Protein AF-A0A7C2EVL9-F1 (afdb_monomer_lite)

Sequence (208 aa):
MTWATPERRLRLTWELFLVSFLALYLELVAIRWLASEVRVFAYFKNLPLMAAFMLVEVKSIAELSLLFGSTWLVNSAAFSGILLMILAANAVVARRAEVNRGATYTWLGASLIVPYLVGLGWLNAGPFAWRAAIGALATSLPIFFAGMIFATSFRRVRDASGVLAANMFGALVGGILEYSSMAWGIRSLTLLALGLYGLSWLAQAFRG

Foldseek 3Di:
DDPADPVRVVVVVVVVVVVVVVVVVVVVVVCVVVVVVVVLLVLLLCLLLLLLLLLLLVLLLVLQCVLPNDDPVSNVVSVVLLVVLLVLLLVVLVPDPDDDLVVLLVQLLVLLVVCLVVPLVVLNVDDPVSSVVCSSCSSRVSSNSSSNVVSVSPPDDPDPPSNVVSSVNSSVNSVVVNCCCVVVNSSVSSVSSNVSSVSSVVSVVPPD

Secondary structure (DSSP, 8-state):
-----HHHHHHHHHHHHHHHHHHHHHHHHHHHHHHHHHHHHHHHTTHHHHHHHHHHHHHHHHHHHHHH-S-HHHHHHHHHHHHHHHHHHHHHHHH-S---HHHHHHHHHHHHHHHHHH-SGGGGGS-HHHHHHHHHHHHHHHHHHHHHHHHHHHTT-S-HHHHHHHHHHHHHHHHHHHTTHHHH-TTHHHHHHHHHHHHHHHHHH---

Radius of gyration: 26.35 Å; chains: 1; bounding box: 73×50×79 Å

pLDDT: mean 89.22, std 10.71, range [40.78, 98.31]

Structure (mmCIF, N/CA/C/O backbone):
data_AF-A0A7C2EVL9-F1
#
_entry.id   AF-A0A7C2EVL9-F1
#
loop_
_atom_site.group_PDB
_atom_site.id
_atom_site.type_symbol
_atom_site.label_atom_id
_atom_site.label_alt_id
_atom_site.label_comp_id
_atom_site.label_asym_id
_atom_site.label_entity_id
_atom_site.label_seq_id
_atom_site.pdbx_PDB_ins_code
_atom_site.Cartn_x
_atom_site.Cartn_y
_atom_site.Cartn_z
_atom_site.occupancy
_atom_site.B_iso_or_equiv
_atom_site.auth_seq_id
_atom_site.auth_comp_id
_atom_site.auth_asym_id
_atom_site.auth_atom_id
_atom_site.pdbx_PDB_model_num
ATOM 1 N N . MET A 1 1 ? -41.760 28.885 58.490 1.00 49.91 1 MET A N 1
ATOM 2 C CA . MET A 1 1 ? -41.317 29.282 57.132 1.00 49.91 1 MET A CA 1
ATOM 3 C C . MET A 1 1 ? -41.661 28.175 56.130 1.00 49.91 1 MET A C 1
ATOM 5 O O . MET A 1 1 ? -40.805 27.384 55.770 1.00 49.91 1 MET A O 1
ATOM 9 N N . THR A 1 2 ? -42.924 28.091 55.701 1.00 62.72 2 THR A N 1
ATOM 10 C CA . THR A 1 2 ? -43.435 27.118 54.708 1.00 62.72 2 THR A CA 1
ATOM 11 C C . THR A 1 2 ? -44.488 27.812 53.832 1.00 62.72 2 THR A C 1
ATOM 13 O O . THR A 1 2 ? -45.681 27.603 53.997 1.00 62.72 2 THR A O 1
ATOM 16 N N . TRP A 1 3 ? -44.073 28.706 52.932 1.00 58.41 3 TRP A N 1
ATOM 17 C CA . TRP A 1 3 ? -44.983 29.615 52.206 1.00 58.41 3 TRP A CA 1
ATOM 18 C C . TRP A 1 3 ? -45.197 29.241 50.724 1.00 58.41 3 TRP A C 1
ATOM 20 O O . TRP A 1 3 ? -45.246 30.100 49.847 1.00 58.41 3 TRP A O 1
ATOM 30 N N . ALA A 1 4 ? -45.348 27.950 50.414 1.00 60.44 4 ALA A N 1
ATOM 31 C CA . ALA A 1 4 ? -45.763 27.501 49.080 1.00 60.44 4 ALA A CA 1
ATOM 32 C C . ALA A 1 4 ? -47.185 26.926 49.134 1.00 60.44 4 ALA A C 1
ATOM 34 O O . ALA A 1 4 ? -47.409 25.906 49.790 1.00 60.44 4 ALA A O 1
ATOM 35 N N . THR A 1 5 ? -48.128 27.581 48.447 1.00 74.44 5 THR A N 1
ATOM 36 C CA . THR A 1 5 ? -49.498 27.088 48.238 1.00 74.44 5 THR A CA 1
ATOM 37 C C . THR A 1 5 ? -49.468 25.698 47.575 1.00 74.44 5 THR A C 1
ATOM 39 O O . THR A 1 5 ? -48.517 25.396 46.845 1.00 74.44 5 THR A O 1
ATOM 42 N N . PRO A 1 6 ? -50.456 24.815 47.816 1.00 72.94 6 PRO A N 1
ATOM 43 C CA . PRO A 1 6 ? -50.485 23.459 47.244 1.00 72.94 6 PRO A CA 1
ATOM 44 C C . PRO A 1 6 ? -50.340 23.451 45.712 1.00 72.94 6 PRO A C 1
ATOM 46 O O . PRO A 1 6 ? -49.644 22.604 45.155 1.00 72.94 6 PRO A O 1
ATOM 49 N N . GLU A 1 7 ? -50.877 24.473 45.047 1.00 77.12 7 GLU A N 1
ATOM 50 C CA . GLU A 1 7 ? -50.724 24.715 43.608 1.00 77.12 7 GLU A CA 1
ATOM 51 C C . GLU A 1 7 ? -49.262 24.949 43.190 1.00 77.12 7 GLU A C 1
ATOM 53 O O . GLU A 1 7 ? -48.802 24.441 42.166 1.00 77.12 7 GLU A O 1
ATOM 58 N N . ARG A 1 8 ? -48.495 25.673 44.015 1.00 75.94 8 ARG A N 1
ATOM 59 C CA . ARG A 1 8 ? -47.073 25.957 43.783 1.00 75.94 8 ARG A CA 1
ATOM 60 C C . ARG A 1 8 ? -46.209 24.711 43.978 1.00 75.94 8 ARG A C 1
ATOM 62 O O . ARG A 1 8 ? -45.257 24.527 43.227 1.00 75.94 8 ARG A O 1
ATOM 69 N N . ARG A 1 9 ? -46.551 23.827 44.929 1.00 74.88 9 ARG A N 1
ATOM 70 C CA . ARG A 1 9 ? -45.864 22.529 45.099 1.00 74.88 9 ARG A CA 1
ATOM 71 C C . ARG A 1 9 ? -46.084 21.614 43.900 1.00 74.88 9 ARG A C 1
ATOM 73 O O . ARG A 1 9 ? -45.118 21.045 43.408 1.00 74.88 9 ARG A O 1
ATOM 80 N N . LEU A 1 10 ? -47.317 21.506 43.408 1.00 78.81 10 LEU A N 1
ATOM 81 C CA . LEU A 1 10 ? -47.637 20.714 42.216 1.00 78.81 10 LEU A CA 1
ATOM 82 C C . LEU A 1 10 ? -46.852 21.194 40.990 1.00 78.81 10 LEU A C 1
ATOM 84 O O . LEU A 1 10 ? -46.221 20.378 40.325 1.00 78.81 10 LEU A O 1
ATOM 88 N N . ARG A 1 11 ? -46.806 22.511 40.746 1.00 82.38 11 ARG A N 1
ATOM 89 C CA . ARG A 1 11 ? -45.994 23.096 39.663 1.00 82.38 11 ARG A CA 1
ATOM 90 C C . ARG A 1 11 ? -44.503 22.792 39.814 1.00 82.38 11 ARG A C 1
ATOM 92 O O . ARG A 1 11 ? -43.910 22.287 38.872 1.00 82.38 11 ARG A O 1
ATOM 99 N N . LEU A 1 12 ? -43.930 23.001 41.001 1.00 82.56 12 LEU A N 1
ATOM 100 C CA . LEU A 1 12 ? -42.520 22.690 41.279 1.00 82.56 12 LEU A CA 1
ATOM 101 C C . LEU A 1 12 ? -42.197 21.204 41.075 1.00 82.56 12 LEU A C 1
ATOM 103 O O . LEU A 1 12 ? -41.141 20.870 40.554 1.00 82.56 12 LEU A O 1
ATOM 107 N N . THR A 1 13 ? -43.103 20.305 41.466 1.00 85.75 13 THR A N 1
ATOM 108 C CA . THR A 1 13 ? -42.888 18.856 41.312 1.00 85.75 13 THR A CA 1
ATOM 109 C C . THR A 1 13 ? -42.897 18.459 39.836 1.00 85.75 13 THR A C 1
ATOM 111 O O . THR A 1 13 ? -42.059 17.669 39.409 1.00 85.75 13 THR A O 1
ATOM 114 N N . TRP A 1 14 ? -43.795 19.050 39.041 1.00 84.44 14 TRP A N 1
ATOM 115 C CA . TRP A 1 14 ? -43.833 18.855 37.592 1.00 84.44 14 TRP A CA 1
ATOM 116 C C . TRP A 1 14 ? -42.627 19.463 36.877 1.00 84.44 14 TRP A C 1
ATOM 118 O O . TRP A 1 14 ? -42.073 18.824 35.990 1.00 84.44 14 TRP A O 1
ATOM 128 N N . GLU A 1 15 ? 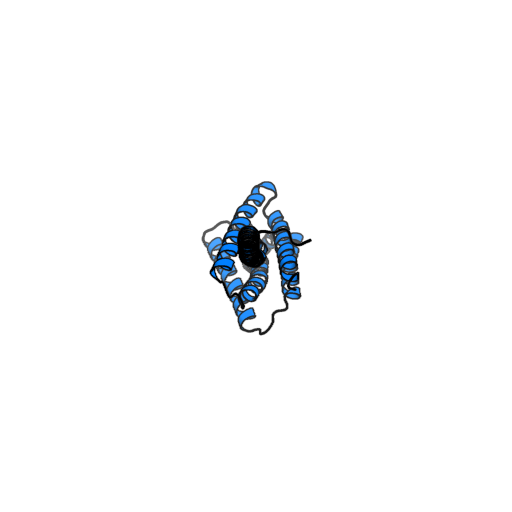-42.188 20.656 37.275 1.00 87.94 15 GLU A N 1
ATOM 129 C CA . GLU A 1 15 ? -40.983 21.292 36.735 1.00 87.94 15 GLU A CA 1
ATOM 130 C C . GLU A 1 15 ? -39.737 20.456 37.026 1.00 87.94 15 GLU A C 1
ATOM 132 O O . GLU A 1 15 ? -38.962 20.179 36.116 1.00 87.94 15 GLU A O 1
ATOM 137 N N . LEU A 1 16 ? -39.573 19.983 38.265 1.00 88.12 16 LEU A N 1
ATOM 138 C CA . LEU A 1 16 ? -38.461 19.107 38.636 1.00 88.12 16 LEU A CA 1
ATOM 139 C C . LEU A 1 16 ? -38.505 17.790 37.861 1.00 88.12 16 LEU A C 1
ATOM 141 O O . LEU A 1 16 ? -37.486 17.365 37.324 1.00 88.12 16 LEU A O 1
ATOM 145 N N . PHE A 1 17 ? -39.684 17.176 37.742 1.00 93.62 17 PHE A N 1
ATOM 146 C CA . PHE A 1 17 ? -39.865 15.963 36.950 1.00 93.62 17 PHE A CA 1
ATOM 147 C C . PHE A 1 17 ? -39.476 16.177 35.481 1.00 93.62 17 PHE A C 1
ATOM 149 O O . PHE A 1 17 ? -38.727 15.377 34.923 1.00 93.62 17 PHE A O 1
ATOM 156 N N . LEU A 1 18 ? -39.931 17.272 34.865 1.00 93.06 18 LEU A N 1
ATOM 157 C CA . LEU A 1 18 ? -39.620 17.607 33.475 1.00 93.06 18 LEU A CA 1
ATOM 158 C C . LEU A 1 18 ? -38.133 17.900 33.276 1.00 93.06 18 LEU A C 1
ATOM 160 O O . LEU A 1 18 ? -37.548 17.405 32.318 1.00 93.06 18 LEU A O 1
ATOM 164 N N . VAL A 1 19 ? -37.510 18.658 34.181 1.00 93.69 19 VAL A N 1
ATOM 165 C CA . VAL A 1 19 ? -36.074 18.962 34.116 1.00 93.69 19 VAL A CA 1
ATOM 166 C C . VAL A 1 19 ? -35.249 17.685 34.260 1.00 93.69 19 VAL A C 1
ATOM 168 O O . VAL A 1 19 ? -34.344 17.464 33.460 1.00 93.69 19 VAL A O 1
ATOM 171 N N . SER A 1 20 ? -35.579 16.806 35.210 1.00 90.56 20 SER A N 1
ATOM 172 C CA . SER A 1 20 ? -34.888 15.521 35.376 1.00 90.56 20 SER A CA 1
ATOM 173 C C . SER A 1 20 ? -35.094 14.587 34.182 1.00 90.56 20 SER A C 1
ATOM 175 O O . SER A 1 20 ? -34.141 13.952 33.736 1.00 90.56 20 SER A O 1
ATOM 177 N N . PHE A 1 21 ? -36.307 14.525 33.625 1.00 94.81 21 PHE A N 1
ATOM 178 C CA . PHE A 1 21 ? -36.597 13.728 32.432 1.00 94.81 21 PHE A CA 1
ATOM 179 C C . PHE A 1 21 ? -35.828 14.237 31.206 1.00 94.81 21 PHE A C 1
ATOM 181 O O . PHE A 1 21 ? -35.226 13.446 30.479 1.00 94.81 21 PHE A O 1
ATOM 188 N N . LEU A 1 22 ? -35.804 15.557 30.994 1.00 95.56 22 LEU A N 1
ATOM 189 C CA . LEU A 1 22 ? -35.091 16.179 29.881 1.00 95.56 22 LEU A CA 1
ATOM 190 C C . LEU A 1 22 ? -33.573 16.013 30.025 1.00 95.56 22 LEU A C 1
ATOM 192 O O . LEU A 1 22 ? -32.904 15.701 29.043 1.00 95.56 22 LEU A O 1
ATOM 196 N N . ALA A 1 23 ? -33.040 16.169 31.240 1.00 93.56 23 ALA A N 1
ATOM 197 C CA . ALA A 1 23 ? -31.628 15.942 31.531 1.00 93.56 23 ALA A CA 1
ATOM 198 C C . ALA A 1 23 ? -31.221 14.495 31.215 1.00 93.56 23 ALA A C 1
ATOM 200 O O . ALA A 1 23 ? -30.277 14.281 30.459 1.00 93.56 23 ALA A O 1
ATOM 201 N N . LEU A 1 24 ? -31.992 13.508 31.688 1.00 93.75 24 LEU A N 1
ATOM 202 C CA . LEU A 1 24 ? -31.745 12.092 31.403 1.00 93.75 24 LEU A CA 1
ATOM 203 C C . LEU A 1 24 ? -31.828 11.782 29.899 1.00 93.75 24 LEU A C 1
ATOM 205 O O . LEU A 1 24 ? -31.003 11.048 29.357 1.00 93.75 24 LEU A O 1
ATOM 209 N N . TYR A 1 25 ? -32.822 12.343 29.205 1.00 93.88 25 TYR A N 1
ATOM 210 C CA . TYR A 1 25 ? -32.965 12.173 27.761 1.00 93.88 25 TYR A CA 1
ATOM 211 C C . TYR A 1 25 ? -31.751 12.733 27.006 1.00 93.88 25 TYR A C 1
ATOM 213 O O . TYR A 1 25 ? -31.210 12.060 26.127 1.00 93.88 25 TYR A O 1
ATOM 221 N N . LEU A 1 26 ? -31.288 13.931 27.374 1.00 92.69 26 LEU A N 1
ATOM 222 C CA . LEU A 1 26 ? -30.105 14.553 26.778 1.00 92.69 26 LEU A CA 1
ATOM 223 C C . LEU A 1 26 ? -28.828 13.764 27.076 1.00 92.69 26 LEU A C 1
ATOM 225 O O . LEU A 1 26 ? -28.021 13.576 26.170 1.00 92.69 26 LEU A O 1
ATOM 229 N N . GLU A 1 27 ? -28.664 13.245 28.293 1.00 91.94 27 GLU A N 1
ATOM 230 C CA . GLU A 1 27 ? -27.551 12.356 28.639 1.00 91.94 27 GLU A CA 1
ATOM 231 C C . GLU A 1 27 ? -27.559 11.084 27.786 1.00 91.94 27 GLU A C 1
ATOM 233 O O . GLU A 1 27 ? -26.532 10.719 27.219 1.00 91.94 27 GLU A O 1
ATOM 238 N N . LEU A 1 28 ? -28.713 10.431 27.615 1.00 91.75 28 LEU A N 1
ATOM 239 C CA . LEU A 1 28 ? -28.834 9.230 26.780 1.00 91.75 28 LEU A CA 1
ATOM 240 C C . LEU A 1 28 ? -28.544 9.516 25.303 1.00 91.75 28 LEU A C 1
ATOM 242 O O . LEU A 1 28 ? -27.867 8.722 24.645 1.00 91.75 28 LEU A O 1
ATOM 246 N N . VAL A 1 29 ? -29.022 10.647 24.777 1.00 91.38 29 VAL A N 1
ATOM 247 C CA . VAL A 1 29 ? -28.710 11.093 23.413 1.00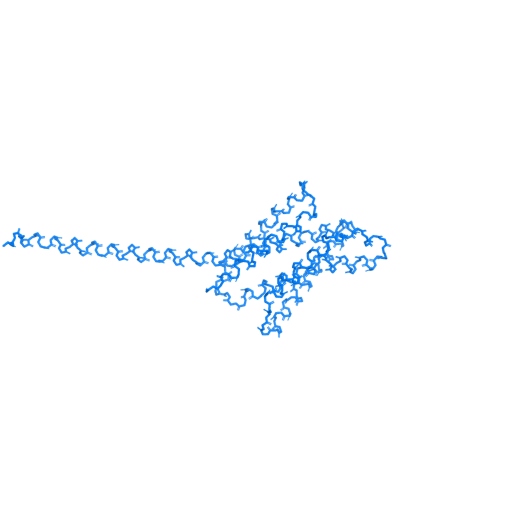 91.38 29 VAL A CA 1
ATOM 248 C C . VAL A 1 29 ? -27.216 11.379 23.274 1.00 91.38 29 VAL A C 1
ATOM 250 O O . VAL A 1 29 ? -26.609 10.909 22.313 1.00 91.38 29 VAL A O 1
ATOM 253 N N . ALA A 1 30 ? -26.603 12.067 24.240 1.00 85.56 30 ALA A N 1
ATOM 254 C CA . ALA A 1 30 ? -25.175 12.367 24.238 1.00 85.56 30 ALA A CA 1
ATOM 255 C C . ALA A 1 30 ? -24.329 11.090 24.314 1.00 85.56 30 ALA A C 1
ATOM 257 O O . ALA A 1 30 ? -23.423 10.915 23.505 1.00 85.56 30 ALA A O 1
ATOM 258 N N . ILE A 1 31 ? -24.665 10.150 25.202 1.00 83.75 31 ILE A N 1
ATOM 259 C CA . ILE A 1 31 ? -23.997 8.845 25.308 1.00 83.75 31 ILE A CA 1
ATOM 260 C C . ILE A 1 31 ? -24.127 8.077 23.994 1.00 83.75 31 ILE A C 1
ATOM 262 O O . ILE A 1 31 ? -23.152 7.500 23.523 1.00 83.75 31 ILE A O 1
ATOM 266 N N . ARG A 1 32 ? -25.308 8.075 23.369 1.00 81.75 32 ARG A N 1
ATOM 267 C CA . ARG A 1 32 ? -25.541 7.360 22.108 1.00 81.75 32 ARG A CA 1
ATOM 268 C C . ARG A 1 32 ? -24.816 8.013 20.928 1.00 81.75 32 ARG A C 1
ATOM 270 O O . ARG A 1 32 ? -24.295 7.294 20.077 1.00 81.75 32 ARG A O 1
ATOM 277 N N . TRP A 1 33 ? -24.739 9.342 20.907 1.00 80.00 33 TRP A N 1
ATOM 278 C CA . TRP A 1 33 ? -23.975 10.115 19.930 1.00 80.00 33 TRP A CA 1
ATOM 279 C C . TRP A 1 33 ? -22.470 9.862 20.080 1.00 80.00 33 TRP A C 1
ATOM 281 O O . TRP A 1 33 ? -21.825 9.407 19.137 1.00 80.00 33 TRP A O 1
ATOM 291 N N . LEU A 1 34 ? -21.918 10.038 21.286 1.00 71.56 34 LEU A N 1
ATOM 292 C CA . LEU A 1 34 ? -20.514 9.741 21.590 1.00 71.56 34 LEU A CA 1
ATOM 293 C C . LEU A 1 34 ? -20.168 8.267 21.326 1.00 71.56 34 LEU A C 1
ATOM 295 O O . LEU A 1 34 ? -19.121 7.973 20.756 1.00 71.56 34 LEU A O 1
ATOM 299 N N . ALA A 1 35 ? -21.053 7.326 21.665 1.00 63.75 35 ALA A N 1
ATOM 300 C CA . ALA A 1 35 ? -20.842 5.901 21.405 1.00 63.75 35 ALA A CA 1
ATOM 301 C C . ALA A 1 35 ? -20.871 5.536 19.909 1.00 63.75 35 ALA A C 1
ATOM 303 O O . ALA A 1 35 ? -20.333 4.487 19.535 1.00 63.75 35 ALA A O 1
ATOM 304 N N . SER A 1 36 ? -21.504 6.359 19.067 1.00 62.97 36 SER A N 1
ATOM 305 C CA . SER A 1 36 ? -21.459 6.242 17.607 1.00 62.97 36 SER A CA 1
ATOM 306 C C . SER A 1 36 ? -20.142 6.797 17.061 1.00 62.97 36 SER A C 1
ATOM 308 O O . SER A 1 36 ? -19.436 6.095 16.339 1.00 62.97 36 SER A O 1
ATOM 310 N N . GLU A 1 37 ? -19.755 8.002 17.485 1.00 60.41 37 GLU A N 1
ATOM 311 C CA . GLU A 1 37 ? -18.498 8.657 17.088 1.00 60.41 37 GLU A CA 1
ATOM 312 C C . GLU A 1 37 ? -17.265 7.802 17.423 1.00 60.41 37 GLU A C 1
ATOM 314 O O . GLU A 1 37 ? -16.410 7.561 16.571 1.00 60.41 37 GLU A O 1
ATOM 319 N N . VAL A 1 38 ? -17.198 7.221 18.627 1.00 60.66 38 VAL A N 1
ATOM 320 C CA . VAL A 1 38 ? -16.074 6.356 19.041 1.00 60.66 38 VAL A CA 1
ATOM 321 C C . VAL A 1 38 ? -15.910 5.128 18.126 1.00 60.66 38 VAL A C 1
ATOM 323 O O . VAL A 1 38 ? -14.784 4.685 17.882 1.00 60.66 38 VAL A O 1
ATOM 326 N N . ARG A 1 39 ? -17.003 4.583 17.566 1.00 60.31 39 ARG A N 1
ATOM 327 C CA . ARG A 1 39 ? -16.931 3.473 16.592 1.00 60.31 39 ARG A CA 1
ATOM 328 C C . ARG A 1 39 ? -16.462 3.944 15.223 1.00 60.31 39 ARG A C 1
ATOM 330 O O . ARG A 1 39 ? -15.670 3.250 14.593 1.00 60.31 39 ARG A O 1
ATOM 337 N N . VAL A 1 40 ? -16.885 5.131 14.797 1.00 60.25 40 VAL A N 1
ATOM 338 C CA . VAL A 1 40 ? -16.434 5.755 13.547 1.00 60.25 40 VAL A CA 1
ATOM 339 C C . VAL A 1 40 ? -14.914 5.960 13.569 1.00 60.25 40 VAL A C 1
ATOM 341 O O . VAL A 1 40 ? -14.224 5.513 12.651 1.00 60.25 40 VAL A O 1
ATOM 344 N N . PHE A 1 41 ? -14.354 6.489 14.663 1.00 62.06 41 PHE A N 1
ATOM 345 C CA . PHE A 1 41 ? -12.898 6.603 14.835 1.00 62.06 41 PHE A CA 1
ATOM 346 C C . PHE A 1 41 ? -12.172 5.254 14.782 1.00 62.06 41 PHE A C 1
ATOM 348 O O . PHE A 1 41 ? -11.043 5.188 14.297 1.00 62.06 41 PHE A O 1
ATOM 355 N N . ALA A 1 42 ? -12.801 4.164 15.237 1.00 63.06 42 ALA A N 1
ATOM 356 C CA . ALA A 1 42 ? -12.223 2.827 15.130 1.00 63.06 42 ALA A CA 1
ATOM 357 C C . ALA A 1 42 ? -12.103 2.351 13.670 1.00 63.06 42 ALA A C 1
ATOM 359 O O . ALA A 1 42 ? -11.128 1.671 13.347 1.00 63.06 42 ALA A O 1
ATOM 360 N N . TYR A 1 43 ? -13.032 2.738 12.787 1.00 68.88 43 TYR A N 1
ATOM 361 C CA . TYR A 1 43 ? -12.974 2.432 11.350 1.00 68.88 43 TYR A CA 1
ATOM 362 C C . TYR A 1 43 ? -11.898 3.255 10.632 1.00 68.88 43 TYR A C 1
ATOM 364 O O . TYR A 1 43 ? -11.141 2.715 9.824 1.00 68.88 43 TYR A O 1
ATOM 372 N N . PHE A 1 44 ? -11.743 4.528 11.006 1.00 70.69 44 PHE A N 1
ATOM 373 C CA . PHE A 1 44 ? -10.711 5.413 10.459 1.00 70.69 44 PHE A CA 1
ATOM 374 C C . PHE A 1 44 ? -9.272 4.978 10.786 1.00 70.69 44 PHE A C 1
ATOM 376 O O . PHE A 1 44 ? -8.345 5.385 10.087 1.00 70.69 44 PHE A O 1
ATOM 383 N N . LYS A 1 45 ? -9.053 4.084 11.764 1.00 77.94 45 LYS A N 1
ATOM 384 C CA . LYS A 1 45 ? -7.714 3.532 12.068 1.00 77.94 45 LYS A CA 1
ATOM 385 C C . LYS A 1 45 ? -7.078 2.798 10.881 1.00 77.94 45 LYS A C 1
ATOM 387 O O . LYS A 1 45 ? -5.853 2.772 10.770 1.00 77.94 45 LYS A O 1
ATOM 392 N N . ASN A 1 46 ? -7.889 2.221 9.991 1.00 85.94 46 ASN A N 1
ATOM 393 C CA . ASN A 1 46 ? -7.407 1.520 8.797 1.00 85.94 46 ASN A CA 1
ATOM 394 C C . ASN A 1 46 ? -7.236 2.442 7.579 1.00 85.94 46 ASN A C 1
ATOM 396 O O . ASN A 1 46 ? -6.647 2.019 6.586 1.00 85.94 46 ASN A O 1
ATOM 400 N N . LEU A 1 47 ? -7.684 3.701 7.646 1.00 91.38 47 LEU A N 1
ATOM 401 C CA . LEU A 1 47 ? -7.596 4.631 6.518 1.00 91.38 47 LEU A CA 1
ATOM 402 C C . LEU A 1 47 ? -6.140 4.859 6.072 1.00 91.38 47 LEU A C 1
ATOM 404 O O . LEU A 1 47 ? -5.874 4.645 4.889 1.00 91.38 47 LEU A O 1
ATOM 408 N N . PRO A 1 48 ? -5.169 5.202 6.951 1.00 94.25 48 PRO A N 1
ATOM 409 C CA . PRO A 1 48 ? -3.783 5.406 6.520 1.00 94.25 48 PRO A CA 1
ATOM 410 C C . PRO A 1 48 ? -3.151 4.125 5.969 1.00 94.25 48 PRO A C 1
ATOM 412 O O . PRO A 1 48 ? -2.361 4.184 5.031 1.00 94.25 48 PRO A O 1
ATOM 415 N N . LEU A 1 49 ? -3.533 2.964 6.520 1.00 94.00 49 LEU A N 1
ATOM 416 C CA . LEU A 1 49 ? -3.082 1.660 6.032 1.00 94.00 49 LEU A CA 1
ATOM 417 C C . LEU A 1 49 ? -3.517 1.452 4.582 1.00 94.00 49 LEU A C 1
ATOM 419 O O . LEU A 1 49 ? -2.695 1.095 3.744 1.00 94.00 49 LEU A O 1
ATOM 423 N N . MET A 1 50 ? -4.800 1.682 4.295 1.00 94.94 50 MET A N 1
ATOM 424 C CA . MET A 1 50 ? -5.363 1.447 2.970 1.00 94.94 50 MET A CA 1
ATOM 425 C C . MET A 1 50 ? -4.917 2.504 1.954 1.00 94.94 50 MET A C 1
ATOM 427 O O . MET A 1 50 ? -4.667 2.172 0.798 1.00 94.94 50 MET A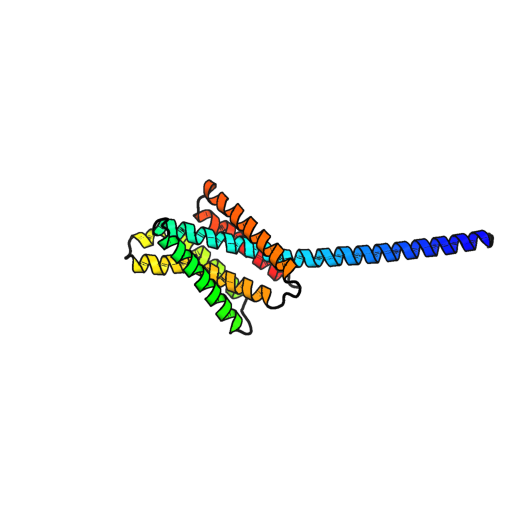 O 1
ATOM 431 N N . ALA A 1 51 ? -4.730 3.753 2.388 1.00 97.06 51 ALA A N 1
ATOM 432 C CA . ALA A 1 51 ? -4.124 4.793 1.561 1.00 97.06 51 ALA A CA 1
ATOM 433 C C . ALA A 1 51 ? -2.693 4.429 1.151 1.00 97.06 51 ALA A C 1
ATOM 435 O O . ALA A 1 51 ? -2.356 4.507 -0.028 1.00 97.06 51 ALA A O 1
ATOM 436 N N . ALA A 1 52 ? -1.870 3.967 2.096 1.00 97.38 52 ALA A N 1
ATOM 437 C CA . ALA A 1 52 ? -0.513 3.516 1.802 1.00 97.38 52 ALA A CA 1
ATOM 438 C C . ALA A 1 52 ? -0.495 2.263 0.916 1.00 97.38 52 ALA A C 1
ATOM 440 O O . ALA A 1 52 ? 0.328 2.169 0.010 1.00 97.38 52 ALA A O 1
ATOM 441 N N . PHE A 1 53 ? -1.400 1.312 1.167 1.00 96.38 53 PHE A N 1
ATOM 442 C CA . PHE A 1 53 ? -1.525 0.082 0.388 1.00 96.38 53 PHE A CA 1
ATOM 443 C C . PHE A 1 53 ? -1.800 0.387 -1.084 1.00 96.38 53 PHE A C 1
ATOM 445 O O . PHE A 1 53 ? -1.025 -0.025 -1.945 1.00 96.38 53 PHE A O 1
ATOM 452 N N . MET A 1 54 ? -2.841 1.181 -1.353 1.00 96.88 54 MET A N 1
ATOM 453 C CA . MET A 1 54 ? -3.206 1.576 -2.712 1.00 96.88 54 MET A CA 1
ATOM 454 C C . MET A 1 54 ? -2.100 2.406 -3.377 1.00 96.88 54 MET A C 1
ATOM 456 O O . MET A 1 54 ? -1.770 2.189 -4.540 1.00 96.88 54 MET A O 1
ATOM 460 N N . LEU A 1 55 ? -1.467 3.322 -2.635 1.00 97.62 55 LEU A N 1
ATOM 461 C CA . LEU A 1 55 ? -0.370 4.138 -3.157 1.00 97.62 55 LEU A CA 1
ATOM 462 C C . LEU A 1 55 ? 0.830 3.284 -3.594 1.00 97.62 55 LEU A C 1
ATOM 464 O O . LEU A 1 55 ? 1.403 3.507 -4.661 1.00 97.62 55 LEU A O 1
ATOM 468 N N . VAL A 1 56 ? 1.214 2.298 -2.778 1.00 97.56 56 VAL A N 1
ATOM 469 C CA . VAL A 1 56 ? 2.307 1.372 -3.103 1.00 97.56 56 VAL A CA 1
ATOM 470 C C . VAL A 1 56 ? 1.944 0.483 -4.286 1.00 97.56 56 VAL A C 1
ATOM 472 O O . VAL A 1 56 ? 2.810 0.224 -5.115 1.00 97.56 56 VAL A O 1
ATOM 475 N N . GLU A 1 57 ? 0.690 0.049 -4.396 1.00 95.75 57 GLU A N 1
ATOM 476 C CA . GLU A 1 57 ? 0.207 -0.739 -5.531 1.00 95.75 57 GLU A CA 1
ATOM 477 C C . GLU A 1 57 ? 0.386 0.012 -6.857 1.00 95.75 57 GLU A C 1
ATOM 479 O O . GLU A 1 57 ? 1.057 -0.484 -7.766 1.00 95.75 57 GLU A O 1
ATOM 484 N N . VAL A 1 58 ? -0.130 1.242 -6.950 1.00 94.88 58 VAL A N 1
ATOM 485 C CA . VAL A 1 58 ? -0.029 2.037 -8.185 1.00 94.88 58 VAL A CA 1
ATOM 486 C C . VAL A 1 58 ? 1.427 2.397 -8.488 1.00 94.88 58 VAL A C 1
ATOM 488 O O . VAL A 1 58 ? 1.878 2.279 -9.629 1.00 94.88 58 VAL A O 1
ATOM 491 N N . LYS A 1 59 ? 2.210 2.734 -7.456 1.00 96.25 59 LYS A N 1
ATOM 492 C CA . LYS A 1 59 ? 3.655 2.953 -7.586 1.00 96.25 59 LYS A CA 1
ATOM 493 C C . LYS A 1 59 ? 4.377 1.728 -8.155 1.00 96.25 59 LYS A C 1
ATOM 495 O O . LYS A 1 59 ? 5.257 1.881 -8.998 1.00 96.25 59 LYS A O 1
ATOM 500 N N . SER A 1 60 ? 4.028 0.529 -7.692 1.00 95.31 60 SER A N 1
ATOM 501 C CA . SER A 1 60 ? 4.624 -0.738 -8.132 1.00 95.31 60 SER A CA 1
ATOM 502 C C . SER A 1 60 ? 4.458 -0.925 -9.644 1.00 95.31 60 SER A C 1
ATOM 504 O O . SER A 1 60 ? 5.423 -1.210 -10.356 1.00 95.31 60 SER A O 1
ATOM 506 N N . ILE A 1 61 ? 3.256 -0.647 -10.159 1.00 95.00 61 ILE A N 1
ATOM 507 C CA . ILE A 1 61 ? 2.941 -0.701 -11.594 1.00 95.00 61 ILE A CA 1
ATOM 508 C C . ILE A 1 61 ? 3.742 0.352 -12.372 1.00 95.00 61 ILE A C 1
ATOM 510 O O . ILE A 1 61 ? 4.305 0.047 -13.428 1.00 95.00 61 ILE A O 1
ATOM 514 N N . ALA A 1 62 ? 3.845 1.574 -11.842 1.00 94.81 62 ALA A N 1
ATOM 515 C CA . ALA A 1 62 ? 4.626 2.643 -12.460 1.00 94.81 62 ALA A CA 1
ATOM 516 C C . ALA A 1 62 ? 6.126 2.298 -12.533 1.00 94.81 62 ALA A C 1
ATOM 518 O O . ALA A 1 62 ? 6.752 2.472 -13.577 1.00 94.81 62 ALA A O 1
ATOM 519 N N . GLU A 1 63 ? 6.713 1.746 -11.468 1.00 94.69 63 GLU A N 1
ATOM 520 C CA . GLU A 1 63 ? 8.126 1.343 -11.452 1.00 94.69 63 GLU A CA 1
ATOM 521 C C . GLU A 1 63 ? 8.417 0.157 -12.375 1.00 94.69 63 GLU A C 1
ATOM 523 O O . GLU A 1 63 ? 9.438 0.151 -13.065 1.00 94.69 63 GLU A O 1
ATOM 528 N N . LEU A 1 64 ? 7.516 -0.824 -12.448 1.00 94.75 64 LEU A N 1
ATOM 529 C CA . LEU A 1 64 ? 7.640 -1.920 -13.411 1.00 94.75 64 LEU A CA 1
ATOM 530 C C . LEU A 1 64 ? 7.521 -1.411 -14.852 1.00 94.75 64 LEU A C 1
ATOM 532 O O . LEU A 1 64 ? 8.290 -1.831 -15.717 1.00 94.75 64 LEU A O 1
ATOM 536 N N . SER A 1 65 ? 6.643 -0.442 -15.100 1.00 94.56 65 SER A N 1
ATOM 537 C CA . SER A 1 65 ? 6.539 0.222 -16.402 1.00 94.56 65 SER A CA 1
ATOM 538 C C . SER A 1 65 ? 7.810 0.994 -16.767 1.00 94.56 65 SER A C 1
ATOM 540 O O . SER A 1 65 ? 8.186 1.024 -17.934 1.00 94.56 65 SER A O 1
ATOM 542 N N . LEU A 1 66 ? 8.522 1.572 -15.793 1.00 93.62 66 LEU A N 1
ATOM 543 C CA . LEU A 1 66 ? 9.825 2.207 -16.031 1.00 93.62 66 LEU A CA 1
ATOM 544 C C . LEU A 1 66 ? 10.933 1.191 -16.348 1.00 93.62 66 LEU A C 1
ATOM 546 O O . LEU A 1 66 ? 11.847 1.500 -17.109 1.00 93.62 66 LEU A O 1
ATOM 550 N N . LEU A 1 67 ? 10.870 -0.013 -15.773 1.00 93.00 67 LEU A N 1
ATOM 551 C CA . LEU A 1 67 ? 11.869 -1.067 -15.989 1.00 93.00 67 LEU A CA 1
ATOM 552 C C . LEU A 1 67 ? 11.666 -1.848 -17.293 1.00 93.00 67 LEU A C 1
ATOM 554 O O . LEU A 1 67 ? 12.644 -2.278 -17.907 1.00 93.00 67 LEU A O 1
ATOM 558 N N . PHE A 1 68 ? 10.416 -2.074 -17.697 1.00 94.25 68 PHE A N 1
ATOM 559 C CA . PHE A 1 68 ? 10.070 -2.967 -18.812 1.00 94.25 68 PHE A CA 1
ATOM 560 C C . PHE A 1 68 ? 9.251 -2.301 -19.923 1.00 94.25 68 PHE A C 1
ATOM 562 O O . PHE A 1 68 ? 9.028 -2.927 -20.958 1.00 94.25 68 PHE A O 1
ATOM 569 N N . GLY A 1 69 ? 8.825 -1.052 -19.735 1.00 93.62 69 GLY A N 1
ATOM 570 C CA . GLY A 1 69 ? 7.880 -0.354 -20.604 1.00 93.62 69 GLY A CA 1
ATOM 571 C C . GLY A 1 69 ? 6.422 -0.544 -20.167 1.00 93.62 69 GLY A C 1
ATOM 572 O O . GLY A 1 69 ? 6.052 -1.569 -19.594 1.00 93.62 69 GLY A O 1
ATOM 573 N N . SER A 1 70 ? 5.573 0.442 -20.475 1.00 92.50 70 SER A N 1
ATOM 574 C CA . SER A 1 70 ? 4.128 0.397 -20.198 1.00 92.50 70 SER A CA 1
ATOM 575 C C . SER A 1 70 ? 3.394 -0.381 -21.293 1.00 92.50 70 SER A C 1
ATOM 577 O O . SER A 1 70 ? 2.812 0.186 -22.217 1.00 92.50 70 SER A O 1
ATOM 579 N N . THR A 1 71 ? 3.485 -1.708 -21.234 1.00 95.31 71 THR A N 1
ATOM 580 C CA . THR A 1 71 ? 2.765 -2.609 -22.146 1.00 95.31 71 THR A CA 1
ATOM 581 C C . THR A 1 71 ? 1.627 -3.308 -21.414 1.00 95.31 71 THR A C 1
ATOM 583 O O . THR A 1 71 ? 1.687 -3.506 -20.198 1.00 95.31 71 THR A O 1
ATOM 586 N N . TRP A 1 72 ? 0.602 -3.743 -22.155 1.00 94.69 72 TRP A N 1
ATOM 587 C CA . TRP A 1 72 ? -0.498 -4.523 -21.579 1.00 94.69 72 TRP A CA 1
ATOM 588 C C . TRP A 1 72 ? 0.020 -5.775 -20.853 1.00 94.69 72 TRP A C 1
ATOM 590 O O . TRP A 1 72 ? -0.473 -6.096 -19.778 1.00 94.69 72 TRP A O 1
ATOM 600 N N . LEU A 1 73 ? 1.074 -6.416 -21.377 1.00 94.75 73 LEU A N 1
ATOM 601 C CA . LEU A 1 73 ? 1.676 -7.606 -20.778 1.00 94.75 73 LEU A CA 1
ATOM 602 C C . LEU A 1 73 ? 2.368 -7.303 -19.440 1.00 94.75 73 LEU A C 1
ATOM 604 O O . LEU A 1 73 ? 2.163 -8.033 -18.471 1.00 94.75 73 LEU A O 1
ATOM 608 N N . VAL A 1 74 ? 3.158 -6.225 -19.364 1.00 93.94 74 VAL A N 1
ATOM 609 C CA . VAL A 1 74 ? 3.831 -5.807 -18.119 1.00 93.94 74 VAL A CA 1
ATOM 610 C C . VAL A 1 74 ? 2.803 -5.425 -17.057 1.00 93.94 74 VAL A C 1
ATOM 612 O O . VAL A 1 74 ? 2.929 -5.856 -15.913 1.00 93.94 74 VAL A O 1
ATOM 615 N N . ASN A 1 75 ? 1.748 -4.700 -17.435 1.00 92.44 75 ASN A N 1
ATOM 616 C CA . ASN A 1 75 ? 0.686 -4.314 -16.505 1.00 92.44 75 ASN A CA 1
ATOM 617 C C . ASN A 1 75 ? -0.083 -5.538 -15.992 1.00 92.44 75 ASN A C 1
ATOM 619 O O . ASN A 1 75 ? -0.260 -5.686 -14.785 1.00 92.44 75 ASN A O 1
ATOM 623 N N . SER A 1 76 ? -0.476 -6.466 -16.871 1.00 94.00 76 SER A N 1
ATOM 624 C CA . SER A 1 76 ? -1.119 -7.720 -16.457 1.00 94.00 76 SER A CA 1
ATOM 625 C C . SER A 1 76 ? -0.228 -8.553 -15.531 1.00 94.00 76 SER A C 1
ATOM 627 O O . SER A 1 76 ? -0.717 -9.112 -14.546 1.00 94.00 76 SER A O 1
ATOM 629 N N . ALA A 1 77 ? 1.078 -8.614 -15.804 1.00 92.25 77 ALA A N 1
ATOM 630 C CA . ALA A 1 77 ? 2.037 -9.289 -14.936 1.00 92.25 77 ALA A CA 1
ATOM 631 C C . ALA A 1 77 ? 2.176 -8.589 -13.573 1.00 92.25 77 ALA A C 1
ATOM 633 O O . ALA A 1 77 ? 2.210 -9.269 -12.549 1.00 92.25 77 ALA A O 1
ATOM 634 N N . ALA A 1 78 ? 2.191 -7.252 -13.543 1.00 92.50 78 ALA A N 1
ATOM 635 C CA . ALA A 1 78 ? 2.231 -6.468 -12.311 1.00 92.50 78 ALA A CA 1
ATOM 636 C C . ALA A 1 78 ? 1.008 -6.755 -11.427 1.00 92.50 78 ALA A C 1
ATOM 638 O O . ALA A 1 78 ? 1.172 -7.165 -10.277 1.00 92.50 78 ALA A O 1
ATOM 639 N N . PHE A 1 79 ? -0.207 -6.651 -11.979 1.00 93.31 79 PHE A N 1
ATOM 640 C CA . PHE A 1 79 ? -1.442 -6.991 -11.260 1.00 93.31 79 PHE A CA 1
ATOM 641 C C . PHE A 1 79 ? -1.446 -8.443 -10.771 1.00 93.31 79 PHE A C 1
ATOM 643 O O . PHE A 1 79 ? -1.824 -8.717 -9.633 1.00 93.31 79 PHE A O 1
ATOM 650 N N . SER A 1 80 ? -0.972 -9.382 -11.592 1.00 94.44 80 SER A N 1
ATOM 651 C CA . SER A 1 80 ? -0.863 -10.790 -11.190 1.00 94.44 80 SER A CA 1
ATOM 652 C C . SER A 1 80 ? 0.104 -10.971 -10.016 1.00 94.44 80 SER A C 1
ATOM 654 O O . SER A 1 80 ? -0.211 -11.680 -9.063 1.00 94.44 80 SER A O 1
ATOM 656 N N . GLY A 1 81 ? 1.258 -10.298 -10.042 1.00 93.31 81 GLY A N 1
ATOM 657 C CA . GLY A 1 81 ? 2.232 -10.311 -8.949 1.00 93.31 81 GLY A CA 1
ATOM 658 C C . GLY A 1 81 ? 1.667 -9.732 -7.651 1.00 93.31 81 GLY A C 1
ATOM 659 O O . GLY A 1 81 ? 1.833 -10.328 -6.588 1.00 93.31 81 GLY A O 1
ATOM 660 N N . ILE A 1 82 ? 0.931 -8.623 -7.746 1.00 95.00 82 ILE A N 1
ATOM 661 C CA . ILE A 1 82 ? 0.208 -8.008 -6.625 1.00 95.00 82 ILE A CA 1
ATOM 662 C C . ILE A 1 82 ? -0.775 -9.012 -6.012 1.00 95.00 82 ILE A C 1
ATOM 664 O O . ILE A 1 82 ? -0.716 -9.285 -4.812 1.00 95.00 82 ILE A O 1
ATOM 668 N N . LEU A 1 83 ? -1.635 -9.621 -6.834 1.00 95.75 83 LEU A N 1
ATOM 669 C CA . LEU A 1 83 ? -2.620 -10.603 -6.373 1.00 95.75 83 LEU A CA 1
ATOM 670 C C . LEU A 1 83 ? -1.960 -11.836 -5.745 1.00 95.75 83 LEU A C 1
ATOM 672 O O . LEU A 1 83 ? -2.435 -12.319 -4.719 1.00 95.75 83 LEU A O 1
ATOM 676 N N . LEU A 1 84 ? -0.848 -12.322 -6.304 1.00 96.94 84 LEU A N 1
ATOM 677 C CA . LEU A 1 84 ? -0.074 -13.423 -5.724 1.00 96.94 84 LEU A CA 1
ATOM 678 C C . LEU A 1 84 ? 0.518 -13.055 -4.358 1.00 96.94 84 LEU A C 1
ATOM 680 O O . LEU A 1 84 ? 0.457 -13.868 -3.436 1.00 96.94 84 LEU A O 1
ATOM 684 N N . MET A 1 85 ? 1.044 -11.839 -4.196 1.00 97.38 85 MET A N 1
ATOM 685 C CA . MET A 1 85 ? 1.556 -11.360 -2.907 1.00 97.38 85 MET A CA 1
ATOM 686 C C . MET A 1 85 ? 0.443 -11.210 -1.868 1.00 97.38 85 MET A C 1
ATOM 688 O O . MET A 1 85 ? 0.622 -11.610 -0.718 1.00 97.38 85 MET A O 1
ATOM 692 N N . ILE A 1 86 ? -0.731 -10.712 -2.263 1.00 95.88 86 ILE A N 1
ATOM 693 C CA . ILE A 1 86 ? -1.904 -10.634 -1.380 1.00 95.88 86 ILE A CA 1
ATOM 694 C C . ILE A 1 86 ? -2.389 -12.039 -1.001 1.00 95.88 86 ILE A C 1
ATOM 696 O O . ILE A 1 86 ? -2.659 -12.309 0.171 1.00 95.88 86 ILE A O 1
ATOM 700 N N . LEU A 1 87 ? -2.459 -12.964 -1.963 1.00 97.25 87 LEU A N 1
ATOM 701 C CA . LEU A 1 87 ? -2.825 -14.358 -1.718 1.00 97.25 87 LEU A CA 1
ATOM 702 C C . LEU A 1 87 ? -1.844 -15.025 -0.748 1.00 97.25 87 LEU A C 1
ATOM 704 O O . LEU A 1 87 ? -2.271 -15.685 0.200 1.00 97.25 87 LEU A O 1
ATOM 708 N N . ALA A 1 88 ? -0.540 -14.820 -0.941 1.00 97.38 88 ALA A N 1
ATOM 709 C CA . ALA A 1 88 ? 0.494 -15.328 -0.050 1.00 97.38 88 ALA A CA 1
ATOM 710 C C . ALA A 1 88 ? 0.366 -14.733 1.361 1.00 97.38 88 ALA A C 1
ATOM 712 O O . ALA A 1 88 ? 0.439 -15.471 2.346 1.00 97.38 88 ALA A O 1
ATOM 713 N N . ALA A 1 89 ? 0.122 -13.426 1.474 1.00 96.75 89 ALA A N 1
ATOM 714 C CA . ALA A 1 89 ? -0.081 -12.755 2.754 1.00 96.75 89 ALA A CA 1
ATOM 715 C C . ALA A 1 89 ? -1.280 -13.348 3.509 1.00 96.75 89 ALA A C 1
ATOM 717 O O . ALA A 1 89 ? -1.164 -13.734 4.676 1.00 96.75 89 ALA A O 1
ATOM 718 N N . ASN A 1 90 ? -2.408 -13.511 2.815 1.00 95.50 90 ASN A N 1
ATOM 719 C CA . ASN A 1 90 ? -3.607 -14.134 3.365 1.00 95.50 90 ASN A CA 1
ATOM 720 C C . ASN A 1 90 ? -3.360 -15.593 3.761 1.00 95.50 90 ASN A C 1
ATOM 722 O O . ASN A 1 90 ? -3.783 -16.005 4.838 1.00 95.50 90 ASN A O 1
ATOM 726 N N . ALA A 1 91 ? -2.635 -16.368 2.950 1.00 96.38 91 ALA A N 1
ATOM 727 C CA . ALA A 1 91 ? -2.289 -17.753 3.264 1.00 96.38 91 ALA A CA 1
ATOM 728 C C . ALA A 1 91 ? -1.424 -17.862 4.532 1.00 96.38 91 ALA A C 1
ATOM 730 O O . ALA A 1 91 ? -1.656 -18.740 5.366 1.00 96.38 91 ALA A O 1
ATOM 731 N N . VAL A 1 92 ? -0.457 -16.956 4.717 1.00 95.69 92 VAL A N 1
ATOM 732 C CA . VAL A 1 92 ? 0.372 -16.901 5.931 1.00 95.69 92 VAL A CA 1
ATOM 733 C C . VAL A 1 92 ? -0.473 -16.554 7.154 1.00 95.69 92 VAL A C 1
ATOM 735 O O . VAL A 1 92 ? -0.380 -17.242 8.172 1.00 95.69 92 VAL A O 1
ATOM 738 N N . VAL A 1 93 ? -1.328 -15.534 7.056 1.00 94.69 93 VAL A N 1
ATOM 739 C CA . VAL A 1 93 ? -2.214 -15.127 8.157 1.00 94.69 93 VAL A CA 1
ATOM 740 C C . VAL A 1 93 ? -3.241 -16.214 8.480 1.00 94.69 93 VAL A C 1
ATOM 742 O O . VAL A 1 93 ? -3.526 -16.440 9.652 1.00 94.69 93 VAL A O 1
ATOM 745 N N . ALA A 1 94 ? -3.760 -16.930 7.481 1.00 93.44 94 ALA A N 1
ATOM 746 C CA . ALA A 1 94 ? -4.716 -18.017 7.680 1.00 93.44 94 ALA A CA 1
ATOM 747 C C . ALA A 1 94 ? -4.094 -19.212 8.416 1.00 93.44 94 ALA A C 1
ATOM 749 O O . ALA A 1 94 ? -4.743 -19.807 9.273 1.00 93.44 94 ALA A O 1
ATOM 750 N N . ARG A 1 95 ? -2.829 -19.540 8.115 1.00 93.12 95 ARG A N 1
ATOM 751 C CA . ARG A 1 95 ? -2.107 -20.676 8.716 1.00 93.12 95 ARG A CA 1
ATOM 752 C C . ARG A 1 95 ? -1.496 -20.368 10.082 1.00 93.12 95 ARG A C 1
ATOM 754 O O . ARG A 1 95 ? -1.239 -21.293 10.846 1.00 93.12 95 ARG A O 1
ATOM 761 N N . ARG A 1 96 ? -1.223 -19.099 10.398 1.00 87.75 96 ARG A N 1
ATOM 762 C CA . ARG A 1 96 ? -0.628 -18.706 11.683 1.00 87.75 96 ARG A CA 1
ATOM 763 C C . ARG A 1 96 ? -1.697 -18.252 12.679 1.00 87.75 96 ARG A C 1
ATOM 765 O O . ARG A 1 96 ? -2.563 -17.428 12.370 1.00 87.75 96 ARG A O 1
ATOM 772 N N . ALA A 1 97 ? -1.601 -18.766 13.907 1.00 73.44 97 ALA A N 1
ATOM 773 C CA . ALA A 1 97 ? -2.443 -18.327 15.019 1.00 73.44 97 ALA A CA 1
ATOM 774 C C . ALA A 1 97 ? -2.191 -16.843 15.331 1.00 73.44 97 ALA A C 1
ATOM 776 O O . ALA A 1 97 ? -3.131 -16.052 15.408 1.00 73.44 97 ALA A O 1
ATOM 777 N N . GLU A 1 98 ? -0.916 -16.448 15.379 1.00 84.19 98 GLU A N 1
ATOM 778 C CA . GLU A 1 98 ? -0.495 -15.086 15.692 1.00 84.19 98 GLU A CA 1
ATOM 779 C C . GLU A 1 98 ? 0.575 -14.594 14.715 1.00 84.19 98 GLU A C 1
ATOM 781 O O . GLU A 1 98 ? 1.491 -15.324 14.329 1.00 84.19 98 GLU A O 1
ATOM 786 N N . VAL A 1 99 ? 0.443 -13.334 14.305 1.00 87.81 99 VAL A N 1
ATOM 787 C CA . VAL A 1 99 ? 1.416 -12.631 13.467 1.00 87.81 99 VAL A CA 1
ATOM 788 C C . VAL A 1 99 ? 1.949 -11.465 14.279 1.00 87.81 99 VAL A C 1
ATOM 790 O O . VAL A 1 99 ? 1.180 -10.617 14.739 1.00 87.81 99 VAL A O 1
ATOM 793 N N . ASN A 1 100 ? 3.269 -11.421 14.462 1.00 91.06 100 ASN A N 1
ATOM 794 C CA . ASN A 1 100 ? 3.914 -10.326 15.171 1.00 91.06 100 ASN A CA 1
ATOM 795 C C . ASN A 1 100 ? 3.793 -9.043 14.336 1.00 91.06 100 ASN A C 1
ATOM 797 O O . ASN A 1 100 ? 4.463 -8.868 13.314 1.00 91.06 100 ASN A O 1
ATOM 801 N N . ARG A 1 101 ? 2.914 -8.143 14.782 1.00 87.25 101 ARG A N 1
ATOM 802 C CA . ARG A 1 101 ? 2.626 -6.882 14.090 1.00 87.25 101 ARG A CA 1
ATOM 803 C C . ARG A 1 101 ? 3.854 -5.984 14.012 1.00 87.25 101 ARG A C 1
ATOM 805 O O . ARG A 1 101 ? 4.115 -5.443 12.945 1.00 87.25 101 ARG A O 1
ATOM 812 N N . GLY A 1 102 ? 4.613 -5.866 15.104 1.00 91.31 102 GLY A N 1
ATOM 813 C CA . GLY A 1 102 ? 5.831 -5.055 15.147 1.00 91.31 102 GLY A CA 1
ATOM 814 C C . GLY A 1 102 ? 6.831 -5.511 14.089 1.00 91.31 102 GLY A C 1
ATOM 815 O O . GLY A 1 102 ? 7.220 -4.720 13.238 1.00 91.31 102 GLY A O 1
ATOM 816 N N . ALA A 1 103 ? 7.131 -6.812 14.058 1.00 94.00 103 ALA A N 1
ATOM 817 C CA . ALA A 1 103 ? 8.015 -7.392 13.047 1.00 94.00 103 ALA A CA 1
ATOM 818 C C . ALA A 1 103 ? 7.486 -7.195 11.612 1.00 94.00 103 ALA A C 1
ATOM 820 O O . ALA A 1 103 ? 8.249 -6.974 10.676 1.00 94.00 103 ALA A O 1
ATOM 821 N N . THR A 1 104 ? 6.168 -7.255 11.414 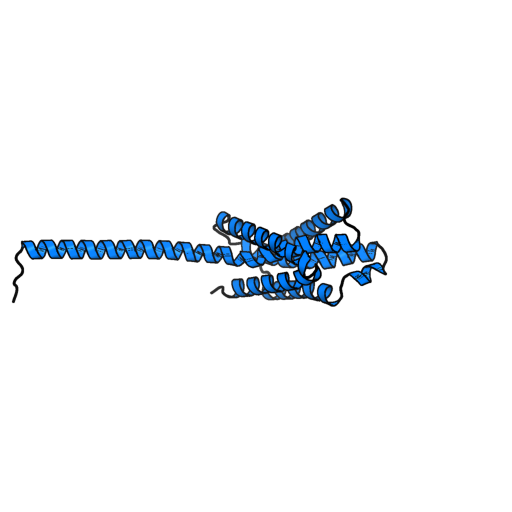1.00 95.69 104 THR A N 1
ATOM 822 C CA . THR A 1 104 ? 5.577 -7.063 10.081 1.00 95.69 104 THR A CA 1
ATOM 823 C C . THR A 1 104 ? 5.745 -5.624 9.591 1.00 95.69 104 THR A C 1
ATOM 825 O O . THR A 1 104 ? 6.127 -5.417 8.442 1.00 95.69 104 THR A O 1
ATOM 828 N N . TYR A 1 105 ? 5.533 -4.630 10.460 1.00 95.94 105 TYR A N 1
ATOM 829 C CA . TYR A 1 105 ? 5.791 -3.224 10.136 1.00 95.94 105 TYR A CA 1
ATOM 830 C C . TYR A 1 105 ? 7.278 -2.943 9.891 1.00 95.94 105 TYR A C 1
ATOM 832 O O . TYR A 1 105 ? 7.601 -2.174 8.986 1.00 95.94 105 TYR A O 1
ATOM 840 N N . THR A 1 106 ? 8.194 -3.580 10.632 1.00 96.12 106 THR A N 1
ATOM 841 C CA . THR A 1 106 ? 9.636 -3.405 10.388 1.00 96.12 106 THR A CA 1
ATOM 842 C C . THR A 1 106 ? 10.048 -3.970 9.033 1.00 96.12 106 THR A C 1
ATOM 844 O O . THR A 1 106 ? 10.765 -3.305 8.288 1.00 96.12 106 THR A O 1
ATOM 847 N N . TRP A 1 107 ? 9.560 -5.162 8.671 1.00 97.81 107 TRP A N 1
ATOM 848 C CA . TRP A 1 107 ? 9.839 -5.754 7.360 1.00 97.81 107 TRP A CA 1
ATOM 849 C C . TRP A 1 107 ? 9.181 -4.986 6.212 1.00 97.81 107 TRP A C 1
ATOM 851 O O . TRP A 1 107 ? 9.806 -4.811 5.167 1.00 97.81 107 TRP A O 1
ATOM 861 N N . LEU A 1 108 ? 7.977 -4.447 6.421 1.00 98.31 108 LEU A N 1
ATOM 862 C CA . LEU A 1 108 ? 7.336 -3.530 5.482 1.00 98.31 108 LEU A CA 1
ATOM 863 C C . LEU A 1 108 ? 8.209 -2.293 5.235 1.00 98.31 108 LEU A C 1
ATOM 865 O O . LEU A 1 108 ? 8.528 -1.985 4.087 1.00 98.31 108 LEU A O 1
ATOM 869 N N . GLY A 1 109 ? 8.654 -1.626 6.303 1.00 98.19 109 GLY A N 1
ATOM 870 C CA . GLY A 1 109 ? 9.546 -0.472 6.208 1.00 98.19 109 GLY A CA 1
ATOM 871 C C . GLY A 1 109 ? 10.842 -0.807 5.469 1.00 98.19 109 GLY A C 1
ATOM 872 O O . GLY A 1 109 ? 11.208 -0.108 4.528 1.00 98.19 109 GLY A O 1
ATOM 873 N N . ALA A 1 110 ? 11.491 -1.922 5.816 1.00 98.12 110 ALA A N 1
ATOM 874 C CA . ALA A 1 110 ? 12.706 -2.381 5.143 1.00 98.12 110 ALA A CA 1
ATOM 875 C C . ALA A 1 110 ? 12.481 -2.639 3.642 1.00 98.12 110 ALA A C 1
ATOM 877 O O . ALA A 1 110 ? 13.275 -2.189 2.816 1.00 98.12 110 ALA A O 1
ATOM 878 N N . SER A 1 111 ? 11.374 -3.296 3.280 1.00 97.94 111 SER A N 1
ATOM 879 C CA . SER A 1 111 ? 11.030 -3.592 1.883 1.00 97.94 111 SER A CA 1
ATOM 880 C C . SER A 1 111 ? 10.762 -2.344 1.036 1.00 97.94 111 SER A C 1
ATOM 882 O O . SER A 1 111 ? 10.926 -2.394 -0.177 1.00 97.94 111 SER A O 1
ATOM 884 N N . LEU A 1 112 ? 10.401 -1.216 1.657 1.00 98.00 112 LEU A N 1
ATOM 885 C CA . LEU A 1 112 ? 10.238 0.077 0.986 1.00 98.00 112 LEU A C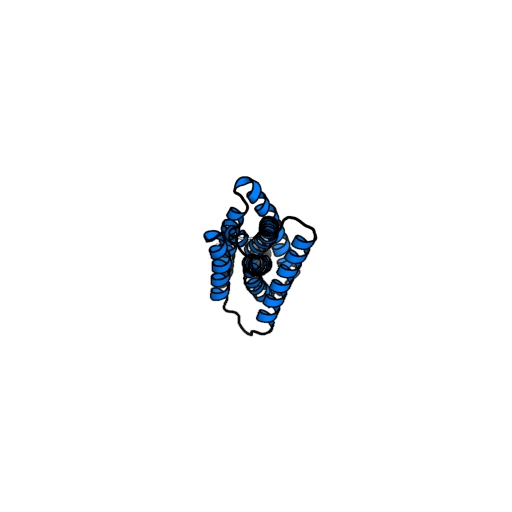A 1
ATOM 886 C C . LEU A 1 112 ? 11.548 0.877 0.945 1.00 98.00 112 LEU A C 1
ATOM 888 O O . LEU A 1 112 ? 11.897 1.452 -0.087 1.00 98.00 112 LEU A O 1
ATOM 892 N N . ILE A 1 113 ? 12.287 0.904 2.057 1.00 97.94 113 ILE A N 1
ATOM 893 C CA . ILE A 1 113 ? 13.513 1.698 2.211 1.00 97.94 113 ILE A CA 1
ATOM 894 C C . ILE A 1 113 ? 14.641 1.150 1.335 1.00 97.94 113 ILE A C 1
ATOM 896 O O . ILE A 1 113 ? 15.337 1.931 0.690 1.00 97.94 113 ILE A O 1
ATOM 900 N N . VAL A 1 114 ? 14.823 -0.172 1.270 1.00 96.94 114 VAL A N 1
ATOM 901 C CA . VAL A 1 114 ? 15.938 -0.767 0.516 1.00 96.94 114 VAL A CA 1
ATOM 902 C C . VAL A 1 114 ? 15.862 -0.415 -0.980 1.00 96.94 114 VAL A C 1
ATOM 904 O O . VAL A 1 114 ? 16.823 0.173 -1.484 1.00 96.94 114 VAL A O 1
ATOM 907 N N . PRO A 1 115 ? 14.745 -0.651 -1.702 1.00 94.56 115 PRO A N 1
ATOM 908 C CA . PRO A 1 115 ? 14.623 -0.222 -3.097 1.00 94.56 115 PRO A CA 1
ATOM 909 C C . PRO A 1 115 ? 14.662 1.300 -3.266 1.00 94.56 115 PRO A C 1
ATOM 911 O O . PRO A 1 115 ? 15.162 1.790 -4.277 1.00 94.56 115 PRO A O 1
ATOM 914 N N . TYR A 1 116 ? 14.177 2.066 -2.281 1.00 95.75 116 TYR A N 1
ATOM 915 C CA . TYR A 1 116 ? 14.270 3.524 -2.314 1.00 95.75 116 TYR A CA 1
ATOM 916 C C . TYR A 1 116 ? 15.723 4.006 -2.312 1.00 95.75 116 TYR A C 1
ATOM 918 O O . TYR A 1 116 ? 16.065 4.840 -3.145 1.00 95.75 116 TYR A O 1
ATOM 926 N N . LEU A 1 117 ? 16.584 3.460 -1.449 1.00 96.44 117 LEU A N 1
ATOM 927 C CA . LEU A 1 117 ? 17.993 3.855 -1.359 1.00 96.44 117 LEU A CA 1
ATOM 928 C C . LEU A 1 117 ? 18.804 3.369 -2.565 1.00 96.44 117 LEU A C 1
ATOM 930 O O . LEU A 1 117 ? 19.500 4.158 -3.199 1.00 96.44 117 LEU A O 1
ATOM 934 N N . VAL A 1 118 ? 18.671 2.088 -2.915 1.00 93.94 118 VAL A N 1
ATOM 935 C CA . VAL A 1 118 ? 19.462 1.462 -3.988 1.00 93.94 118 VAL A CA 1
ATOM 936 C C . VAL A 1 118 ? 18.993 1.923 -5.374 1.00 93.94 118 VAL A C 1
ATOM 938 O O . VAL A 1 118 ? 19.793 2.087 -6.293 1.00 93.94 118 VAL A O 1
ATOM 941 N N . GLY A 1 119 ? 17.691 2.170 -5.532 1.00 93.00 119 GLY A N 1
ATOM 942 C CA . GLY A 1 119 ? 17.060 2.358 -6.834 1.00 93.00 119 GLY A CA 1
ATOM 943 C C . GLY A 1 119 ? 16.954 1.045 -7.612 1.00 93.00 119 GLY A C 1
ATOM 944 O O . GLY A 1 119 ? 17.597 0.050 -7.290 1.00 93.00 119 GLY A O 1
ATOM 945 N N . LEU A 1 120 ? 16.125 1.032 -8.657 1.00 91.75 120 LEU A N 1
ATOM 946 C CA . LEU A 1 120 ? 15.937 -0.150 -9.512 1.00 91.75 120 LEU A CA 1
ATOM 947 C C . LEU A 1 120 ? 16.705 -0.058 -10.841 1.00 91.75 120 LEU A C 1
ATOM 949 O O . LEU A 1 120 ? 16.809 -1.044 -11.562 1.00 91.75 120 LEU A O 1
ATOM 953 N N . GLY A 1 121 ? 17.282 1.106 -11.160 1.00 91.38 121 GLY A N 1
ATOM 954 C CA . GLY A 1 121 ? 17.926 1.360 -12.454 1.00 91.38 121 GLY A CA 1
ATOM 955 C C . GLY A 1 121 ? 19.128 0.459 -12.753 1.00 91.38 121 GLY A C 1
ATOM 956 O O . GLY A 1 121 ? 19.357 0.120 -13.911 1.00 91.38 121 GLY A O 1
ATOM 957 N N . TRP A 1 122 ? 19.850 0.009 -11.722 1.00 92.81 122 TRP A N 1
ATOM 958 C CA . TRP A 1 122 ? 20.986 -0.909 -11.866 1.00 92.81 122 TRP A CA 1
ATOM 959 C C . TRP A 1 122 ? 20.577 -2.282 -12.421 1.00 92.81 122 TRP A C 1
ATOM 961 O O . TRP A 1 122 ? 21.392 -2.957 -13.045 1.00 92.81 122 TRP A O 1
ATOM 971 N N . LEU A 1 123 ? 19.307 -2.683 -12.267 1.00 94.88 123 LEU A N 1
ATOM 972 C CA . LEU A 1 123 ? 18.803 -3.943 -12.814 1.00 94.88 123 LEU A CA 1
ATOM 973 C C . LEU A 1 123 ? 18.833 -3.971 -14.349 1.00 94.88 123 LEU A C 1
ATOM 975 O O . LEU A 1 123 ? 18.832 -5.054 -14.929 1.00 94.88 123 LEU A O 1
ATOM 979 N N . ASN A 1 124 ? 18.887 -2.807 -15.009 1.00 93.81 124 ASN A N 1
ATOM 980 C CA . ASN A 1 124 ? 18.989 -2.714 -16.467 1.00 93.81 124 ASN A CA 1
ATOM 981 C C . ASN A 1 124 ? 20.322 -3.229 -17.022 1.00 93.81 124 ASN A C 1
ATOM 983 O O . ASN A 1 124 ? 20.382 -3.566 -18.199 1.00 93.81 124 ASN A O 1
ATOM 987 N N . ALA A 1 125 ? 21.371 -3.310 -16.197 1.00 93.75 125 ALA A N 1
ATOM 988 C CA . ALA A 1 125 ? 22.649 -3.893 -16.602 1.00 93.75 125 ALA A CA 1
ATOM 989 C C . ALA A 1 125 ? 22.632 -5.435 -16.594 1.00 93.75 125 ALA A C 1
ATOM 991 O O . ALA A 1 125 ? 23.538 -6.062 -17.138 1.00 93.75 125 ALA A O 1
ATOM 992 N N . GLY A 1 126 ? 21.631 -6.051 -15.954 1.00 93.31 126 GLY A N 1
ATOM 993 C CA . GLY A 1 126 ? 21.511 -7.501 -15.837 1.00 93.31 126 GLY A CA 1
ATOM 994 C C . GLY A 1 126 ? 20.632 -8.140 -16.923 1.00 93.31 126 GLY A C 1
ATOM 995 O O . GLY A 1 126 ? 19.929 -7.447 -17.660 1.00 93.31 126 GLY A O 1
ATOM 996 N N . PRO A 1 127 ? 20.610 -9.483 -17.003 1.00 95.81 127 PRO A N 1
ATOM 997 C CA . PRO A 1 127 ? 19.726 -10.214 -17.910 1.00 95.81 127 PRO A CA 1
ATOM 998 C C . PRO A 1 127 ? 18.234 -9.959 -17.636 1.00 95.81 127 PRO A C 1
ATOM 1000 O O . PRO A 1 127 ? 17.836 -9.667 -16.506 1.00 95.81 127 PRO A O 1
ATOM 1003 N N . PHE A 1 128 ? 17.379 -10.177 -18.643 1.00 93.62 128 PHE A N 1
ATOM 1004 C CA . PHE A 1 128 ? 15.928 -9.969 -18.525 1.00 93.62 128 PHE A CA 1
ATOM 1005 C C . PHE A 1 128 ? 15.305 -10.714 -17.335 1.00 93.62 128 PHE A C 1
ATOM 1007 O O . PHE A 1 128 ? 14.569 -10.108 -16.562 1.00 93.62 128 PHE A O 1
ATOM 1014 N N . ALA A 1 129 ? 15.628 -12.000 -17.149 1.00 93.81 129 ALA A N 1
ATOM 1015 C CA . ALA A 1 129 ? 15.074 -12.812 -16.062 1.00 93.81 129 ALA A CA 1
ATOM 1016 C C . ALA A 1 129 ? 15.461 -12.282 -14.669 1.00 93.81 129 ALA A C 1
ATOM 1018 O O . ALA A 1 129 ? 14.629 -12.261 -13.766 1.00 93.81 129 ALA A O 1
ATOM 1019 N N . TRP A 1 130 ? 16.698 -11.799 -14.512 1.00 92.44 130 TRP A N 1
ATOM 1020 C CA . TRP A 1 130 ? 17.184 -11.166 -13.283 1.00 92.44 130 TRP A CA 1
ATOM 1021 C C . TRP A 1 130 ? 16.419 -9.879 -12.981 1.00 92.44 130 TRP A C 1
ATOM 1023 O O . TRP A 1 130 ? 15.874 -9.717 -11.887 1.00 92.44 130 TRP A O 1
ATOM 1033 N N . ARG A 1 131 ? 16.321 -8.993 -13.982 1.00 94.44 131 ARG A N 1
ATOM 1034 C CA . ARG A 1 131 ? 15.556 -7.750 -13.878 1.00 94.44 131 ARG A CA 1
ATOM 1035 C C . ARG A 1 131 ? 14.099 -8.046 -13.529 1.00 94.44 131 ARG A C 1
ATOM 1037 O O . ARG A 1 131 ? 13.557 -7.390 -12.647 1.00 94.44 131 ARG A O 1
ATOM 1044 N N . ALA A 1 132 ? 13.482 -9.033 -14.186 1.00 92.75 132 ALA A N 1
ATOM 1045 C CA . ALA A 1 132 ? 12.085 -9.426 -13.989 1.00 92.75 132 ALA A CA 1
ATOM 1046 C C . ALA A 1 132 ? 11.835 -9.964 -12.582 1.00 92.75 132 ALA A C 1
ATOM 1048 O O . ALA A 1 132 ? 10.967 -9.450 -11.883 1.00 92.75 132 ALA A O 1
ATOM 1049 N N . ALA A 1 133 ? 12.626 -10.943 -12.141 1.00 92.25 133 ALA A N 1
ATOM 1050 C CA . ALA A 1 133 ? 12.453 -11.561 -10.834 1.00 92.25 133 ALA A CA 1
ATOM 1051 C C . ALA A 1 133 ? 12.668 -10.550 -9.701 1.00 92.25 133 ALA A C 1
ATOM 1053 O O . ALA A 1 133 ? 11.808 -10.399 -8.838 1.00 92.25 133 ALA A O 1
ATOM 1054 N N . ILE A 1 134 ? 13.783 -9.815 -9.714 1.00 95.12 134 ILE A N 1
ATOM 1055 C CA . ILE A 1 134 ? 14.105 -8.885 -8.625 1.00 95.12 134 ILE A CA 1
ATOM 1056 C C . ILE A 1 134 ? 13.254 -7.629 -8.696 1.00 95.12 134 ILE A C 1
ATOM 1058 O O . ILE A 1 134 ? 12.802 -7.167 -7.656 1.00 95.12 134 ILE A O 1
ATOM 1062 N N . GLY A 1 135 ? 12.995 -7.096 -9.890 1.00 94.44 135 GLY A N 1
ATOM 1063 C CA . GLY A 1 135 ? 12.105 -5.953 -10.065 1.00 94.44 135 GLY A CA 1
ATOM 1064 C C . GLY A 1 135 ? 10.700 -6.263 -9.558 1.00 94.44 135 GLY A C 1
ATOM 1065 O O . GLY A 1 135 ? 10.170 -5.508 -8.745 1.00 94.44 135 GLY A O 1
ATOM 1066 N N . ALA A 1 136 ? 10.125 -7.404 -9.952 1.00 92.50 136 ALA A N 1
ATOM 1067 C CA . ALA A 1 136 ? 8.810 -7.828 -9.476 1.00 92.50 136 ALA A CA 1
ATOM 1068 C C . ALA A 1 136 ? 8.804 -8.076 -7.964 1.00 92.50 136 ALA A C 1
ATOM 1070 O O . ALA A 1 136 ? 7.920 -7.583 -7.269 1.00 92.50 136 ALA A O 1
ATOM 1071 N N . LEU A 1 137 ? 9.801 -8.784 -7.424 1.00 94.44 137 LEU A N 1
ATOM 1072 C CA . LEU A 1 137 ? 9.886 -9.032 -5.984 1.00 94.44 137 LEU A CA 1
ATOM 1073 C C . LEU A 1 137 ? 10.057 -7.730 -5.197 1.00 94.44 137 LEU A C 1
ATOM 1075 O O . LEU A 1 137 ? 9.285 -7.480 -4.284 1.00 94.44 137 LEU A O 1
ATOM 1079 N N . ALA A 1 138 ? 11.009 -6.871 -5.554 1.00 95.50 138 ALA A N 1
ATOM 1080 C CA . ALA A 1 138 ? 11.283 -5.631 -4.827 1.00 95.50 138 ALA A CA 1
ATOM 1081 C C . ALA A 1 138 ? 10.079 -4.677 -4.807 1.00 95.50 138 ALA A C 1
ATOM 1083 O O . ALA A 1 138 ? 9.829 -4.026 -3.796 1.00 95.50 138 ALA A O 1
ATOM 1084 N N . THR A 1 139 ? 9.322 -4.611 -5.905 1.00 94.12 139 THR A N 1
ATOM 1085 C CA . THR A 1 139 ? 8.164 -3.714 -6.038 1.00 94.12 139 THR A CA 1
ATOM 1086 C C . THR A 1 139 ? 6.883 -4.285 -5.417 1.00 94.12 139 THR A C 1
ATOM 1088 O O . THR A 1 139 ? 6.019 -3.512 -5.004 1.00 94.12 139 THR A O 1
ATOM 1091 N N . SER A 1 140 ? 6.744 -5.611 -5.306 1.00 94.50 140 SER A N 1
ATOM 1092 C CA . SER A 1 140 ? 5.537 -6.265 -4.763 1.00 94.50 140 SER A CA 1
ATOM 1093 C C . SER A 1 140 ? 5.695 -6.809 -3.337 1.00 94.50 140 SER A C 1
ATOM 1095 O O . SER A 1 140 ? 4.705 -6.999 -2.633 1.00 94.50 140 SER A O 1
ATOM 1097 N N . LEU A 1 141 ? 6.920 -7.000 -2.843 1.00 97.25 141 LEU A N 1
ATOM 1098 C CA . LEU A 1 141 ? 7.187 -7.473 -1.481 1.00 97.25 141 LEU A CA 1
ATOM 1099 C C . LEU A 1 141 ? 6.584 -6.577 -0.374 1.00 97.25 141 LEU A C 1
ATOM 1101 O O . LEU A 1 141 ? 6.045 -7.127 0.590 1.00 97.25 141 LEU A O 1
ATOM 1105 N N . PRO A 1 142 ? 6.577 -5.232 -0.482 1.00 97.69 142 PRO A N 1
ATOM 1106 C CA . PRO A 1 142 ? 5.864 -4.392 0.481 1.00 97.69 142 PRO A CA 1
ATOM 1107 C C . PRO A 1 142 ? 4.363 -4.702 0.554 1.00 97.69 142 PRO A C 1
ATOM 1109 O O . PRO A 1 142 ? 3.769 -4.657 1.630 1.00 97.69 142 PRO A O 1
ATOM 1112 N N . ILE A 1 143 ? 3.751 -5.076 -0.573 1.00 97.31 143 ILE A N 1
ATOM 1113 C CA . ILE A 1 143 ? 2.322 -5.404 -0.667 1.00 97.31 143 ILE A CA 1
ATOM 1114 C C . ILE A 1 143 ? 2.018 -6.689 0.106 1.00 97.31 143 ILE A C 1
ATOM 1116 O O . ILE A 1 143 ? 0.989 -6.769 0.773 1.00 97.31 143 ILE A O 1
ATOM 1120 N N . PHE A 1 144 ? 2.934 -7.662 0.113 1.00 97.88 144 PHE A N 1
ATOM 1121 C CA . PHE A 1 144 ? 2.817 -8.854 0.957 1.00 97.88 144 PHE A CA 1
ATOM 1122 C C . PHE A 1 144 ? 2.769 -8.493 2.451 1.00 97.88 144 PHE A C 1
ATOM 1124 O O . PHE A 1 144 ? 1.857 -8.912 3.168 1.00 97.88 144 PHE A O 1
ATOM 1131 N N . PHE A 1 145 ? 3.705 -7.672 2.940 1.00 97.81 145 PHE A N 1
ATOM 1132 C CA . PHE A 1 145 ? 3.721 -7.272 4.353 1.00 97.81 145 PHE A CA 1
ATOM 1133 C C . PHE A 1 145 ? 2.512 -6.411 4.732 1.00 97.81 145 PHE A C 1
ATOM 1135 O O . PHE A 1 145 ? 1.892 -6.642 5.773 1.00 97.81 145 PHE A O 1
ATOM 1142 N N . ALA A 1 146 ? 2.130 -5.465 3.875 1.00 96.56 146 ALA A N 1
ATOM 1143 C CA . ALA A 1 146 ? 0.940 -4.648 4.074 1.00 96.56 146 ALA A CA 1
ATOM 1144 C C . ALA A 1 146 ? -0.343 -5.499 4.070 1.00 96.56 146 ALA A C 1
ATOM 1146 O O . ALA A 1 146 ? -1.200 -5.333 4.941 1.00 96.56 146 ALA A O 1
ATOM 1147 N N . GLY A 1 147 ? -0.427 -6.481 3.168 1.00 95.50 147 GLY A N 1
ATOM 1148 C CA . GLY A 1 147 ? -1.505 -7.464 3.106 1.00 95.50 147 GLY A CA 1
ATOM 1149 C C . GLY A 1 147 ? -1.626 -8.287 4.388 1.00 95.50 147 GLY A C 1
ATOM 1150 O O . GLY A 1 147 ? -2.735 -8.513 4.865 1.00 95.50 147 GLY A O 1
ATOM 1151 N N . MET A 1 148 ? -0.511 -8.662 5.027 1.00 95.50 148 MET A N 1
ATOM 1152 C CA . MET A 1 148 ? -0.555 -9.357 6.321 1.00 95.50 148 MET A CA 1
ATOM 1153 C C . MET A 1 148 ? -1.123 -8.466 7.435 1.00 95.50 148 MET A C 1
ATOM 1155 O O . MET A 1 148 ? -1.934 -8.920 8.249 1.00 95.50 148 MET A O 1
ATOM 1159 N N . ILE A 1 149 ? -0.742 -7.185 7.475 1.00 92.94 149 ILE A N 1
ATOM 1160 C CA . ILE A 1 149 ? -1.289 -6.222 8.447 1.00 92.94 149 ILE A CA 1
ATOM 1161 C C . ILE A 1 149 ? -2.795 -6.048 8.220 1.00 92.94 149 ILE A C 1
ATOM 1163 O O . ILE A 1 149 ? -3.573 -6.101 9.172 1.00 92.94 149 ILE A O 1
ATOM 1167 N N . PHE A 1 150 ? -3.215 -5.911 6.965 1.00 90.50 150 PHE A N 1
ATOM 1168 C CA . PHE A 1 150 ? -4.619 -5.765 6.597 1.00 90.50 150 PHE A CA 1
ATOM 1169 C C . PHE A 1 150 ? -5.447 -7.015 6.937 1.00 90.50 150 PHE A C 1
ATOM 1171 O O . PHE A 1 150 ? -6.463 -6.933 7.623 1.00 90.50 150 PHE A O 1
ATOM 1178 N N . ALA A 1 151 ? -4.985 -8.206 6.557 1.00 90.69 151 ALA A N 1
ATOM 1179 C CA . ALA A 1 151 ? -5.681 -9.458 6.849 1.00 90.69 151 ALA A CA 1
ATOM 1180 C C . ALA A 1 151 ? -5.814 -9.714 8.361 1.00 90.69 151 ALA A C 1
ATOM 1182 O O . ALA A 1 151 ? -6.843 -10.200 8.839 1.00 90.69 151 ALA A O 1
ATOM 1183 N N . THR A 1 152 ? -4.800 -9.342 9.151 1.00 89.50 152 THR A N 1
ATOM 1184 C CA . THR A 1 152 ? -4.875 -9.454 10.617 1.00 89.50 152 THR A CA 1
ATOM 1185 C C . THR A 1 152 ? -5.806 -8.422 11.255 1.00 89.50 152 THR A C 1
ATOM 1187 O O . THR A 1 152 ? -6.356 -8.705 12.323 1.00 89.50 152 THR A O 1
ATOM 1190 N N . SER A 1 153 ? -6.021 -7.256 10.633 1.00 84.06 153 SER A N 1
ATOM 1191 C CA . SER A 1 153 ? -6.952 -6.239 11.139 1.00 84.06 153 SER A CA 1
ATOM 1192 C C . SER A 1 153 ? -8.419 -6.633 10.923 1.00 84.06 153 SER A C 1
ATOM 1194 O O . SER A 1 153 ? -9.261 -6.292 11.755 1.00 84.06 153 SER A O 1
ATOM 1196 N N . PHE A 1 154 ? -8.710 -7.439 9.895 1.00 80.44 154 PHE A N 1
ATOM 1197 C CA . PHE A 1 154 ? -10.062 -7.910 9.567 1.00 80.44 154 PHE A CA 1
ATOM 1198 C C . PHE A 1 154 ? -10.569 -9.100 10.391 1.00 80.44 154 PHE A C 1
ATOM 1200 O O . PHE A 1 154 ? -11.779 -9.280 10.511 1.00 80.44 154 PHE A O 1
ATOM 1207 N N . ARG A 1 155 ? -9.684 -9.888 11.021 1.00 79.31 155 ARG A N 1
ATOM 1208 C CA . ARG A 1 155 ? -10.040 -11.148 11.716 1.00 79.31 155 ARG A CA 1
ATOM 1209 C C . ARG A 1 155 ? -11.142 -11.044 12.783 1.00 79.31 155 ARG A C 1
ATOM 1211 O O . ARG A 1 155 ? -11.722 -12.063 13.138 1.00 79.31 155 ARG A O 1
ATOM 1218 N N . ARG A 1 156 ? -11.385 -9.862 13.359 1.00 72.12 156 ARG A N 1
ATOM 1219 C CA . ARG A 1 156 ? -12.330 -9.662 14.480 1.00 72.12 156 ARG A CA 1
ATOM 1220 C C . ARG A 1 156 ? -13.313 -8.507 14.252 1.00 72.12 156 ARG A C 1
ATOM 1222 O O . ARG A 1 156 ? -13.879 -7.988 15.213 1.00 72.12 156 ARG A O 1
ATOM 1229 N N . VAL A 1 157 ? -13.490 -8.070 13.006 1.00 78.62 157 VAL A N 1
ATOM 1230 C CA . VAL A 1 157 ? -14.403 -6.968 12.672 1.00 78.62 157 VAL A CA 1
ATOM 1231 C C . VAL A 1 157 ? -15.853 -7.451 12.773 1.00 78.62 157 VAL A C 1
ATOM 1233 O O . VAL A 1 157 ? -16.233 -8.411 12.113 1.00 78.62 157 VAL A O 1
ATOM 1236 N N . ARG A 1 158 ? -16.662 -6.785 13.611 1.00 74.00 158 ARG A N 1
ATOM 1237 C CA . ARG A 1 158 ? -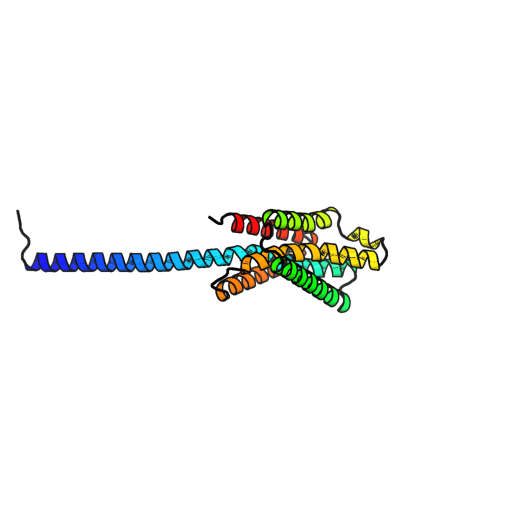18.108 -7.054 13.757 1.00 74.00 158 ARG A CA 1
ATOM 1238 C C . ARG A 1 158 ? -18.973 -6.268 12.763 1.00 74.00 158 ARG A C 1
ATOM 1240 O O . ARG A 1 158 ? -20.038 -6.743 12.397 1.00 74.00 158 ARG A O 1
ATOM 1247 N N . ASP A 1 159 ? -18.512 -5.092 12.337 1.00 79.38 159 ASP A N 1
ATOM 1248 C CA . ASP A 1 159 ? -19.179 -4.219 11.363 1.00 79.38 159 ASP A CA 1
ATOM 1249 C C . ASP A 1 159 ? -18.331 -4.127 10.089 1.00 79.38 159 ASP A C 1
ATOM 1251 O O . ASP A 1 159 ? -17.390 -3.335 9.993 1.00 79.38 159 ASP A O 1
ATOM 1255 N N . ALA A 1 160 ? -18.629 -5.004 9.130 1.00 80.56 160 ALA A N 1
ATOM 1256 C CA . ALA A 1 160 ? -17.903 -5.067 7.868 1.00 80.56 160 ALA A CA 1
ATOM 1257 C C . ALA A 1 160 ? -18.152 -3.822 7.003 1.00 80.56 160 ALA A C 1
ATOM 1259 O O . ALA A 1 160 ? -17.223 -3.339 6.357 1.00 80.56 160 ALA A O 1
ATOM 1260 N N . SER A 1 161 ? -19.371 -3.278 7.022 1.00 82.56 161 SER A N 1
ATOM 1261 C CA . SER A 1 161 ? -19.770 -2.146 6.182 1.00 82.56 161 SER A CA 1
ATOM 1262 C C . SER A 1 161 ? -18.987 -0.880 6.527 1.00 82.56 161 SER A C 1
ATOM 1264 O O . SER A 1 161 ? -18.437 -0.241 5.631 1.00 82.56 161 SER A O 1
ATOM 1266 N N . GLY A 1 162 ? -18.868 -0.549 7.819 1.00 81.94 162 GLY A N 1
ATOM 1267 C CA . GLY A 1 162 ? -18.108 0.622 8.270 1.00 81.94 162 GLY A CA 1
ATOM 1268 C C . GLY A 1 162 ? -16.616 0.543 7.925 1.00 81.94 162 GLY A C 1
ATOM 1269 O O . GLY A 1 162 ? -16.032 1.508 7.428 1.00 81.94 162 GLY A O 1
ATOM 1270 N N . VAL A 1 163 ? -15.995 -0.626 8.117 1.00 83.12 163 VAL A N 1
ATOM 1271 C CA . VAL A 1 163 ? -14.576 -0.836 7.781 1.00 83.12 163 VAL A CA 1
ATOM 1272 C C . VAL A 1 163 ? -14.343 -0.809 6.270 1.00 83.12 163 VAL A C 1
ATOM 1274 O O . VAL A 1 163 ? -13.354 -0.234 5.819 1.00 83.12 163 VAL A O 1
ATOM 1277 N N . LEU A 1 164 ? -15.245 -1.394 5.476 1.00 83.38 164 LEU A N 1
ATOM 1278 C CA . LEU A 1 164 ? -15.164 -1.339 4.015 1.00 83.38 164 LEU A CA 1
ATOM 1279 C C . LEU A 1 164 ? -15.274 0.099 3.505 1.00 83.38 164 LEU A C 1
ATOM 1281 O O . LEU A 1 164 ? -14.453 0.495 2.684 1.00 83.38 164 LEU A O 1
ATOM 1285 N N . ALA A 1 165 ? -16.203 0.900 4.034 1.00 86.38 165 ALA A N 1
ATOM 1286 C CA . ALA A 1 165 ? -16.330 2.310 3.668 1.00 86.38 165 ALA A CA 1
ATOM 1287 C C . ALA A 1 165 ? -15.046 3.103 3.975 1.00 86.38 165 ALA A C 1
ATOM 1289 O O . ALA A 1 165 ? -14.535 3.817 3.111 1.00 86.38 165 ALA A O 1
ATOM 1290 N N . ALA A 1 166 ? -14.473 2.925 5.171 1.00 86.81 166 ALA A N 1
ATOM 1291 C CA . ALA A 1 166 ? -13.214 3.571 5.548 1.00 86.81 166 ALA A CA 1
ATOM 1292 C C . ALA A 1 166 ? -12.035 3.127 4.664 1.00 86.81 166 ALA A C 1
ATOM 1294 O O . ALA A 1 166 ? -11.195 3.948 4.293 1.00 86.81 166 ALA A O 1
ATOM 1295 N N . ASN A 1 167 ? -11.982 1.849 4.281 1.00 90.62 167 ASN A N 1
ATOM 1296 C CA . ASN A 1 167 ? -10.959 1.342 3.369 1.00 90.62 167 ASN A CA 1
ATOM 1297 C C . ASN A 1 167 ? -11.135 1.884 1.950 1.00 90.62 167 ASN A C 1
ATOM 1299 O O . ASN A 1 167 ? -10.155 2.300 1.344 1.00 90.62 167 ASN A O 1
ATOM 1303 N N . MET A 1 168 ? -12.358 1.929 1.420 1.00 91.38 168 MET A N 1
ATOM 1304 C CA . MET A 1 168 ? -12.618 2.533 0.110 1.00 91.38 168 MET A CA 1
ATOM 1305 C C . MET A 1 168 ? -12.191 4.003 0.089 1.00 91.38 168 MET A C 1
ATOM 1307 O O . MET A 1 168 ? -11.542 4.441 -0.858 1.00 91.38 168 MET A O 1
ATOM 1311 N N . PHE A 1 169 ? -12.478 4.746 1.162 1.00 90.88 169 PHE A N 1
ATOM 1312 C CA . PHE A 1 169 ? -12.021 6.125 1.306 1.00 90.88 169 PHE A CA 1
ATOM 1313 C C . PHE A 1 169 ? -10.491 6.221 1.388 1.00 90.88 169 PHE A C 1
ATOM 1315 O O . PHE A 1 169 ? -9.888 7.043 0.704 1.00 90.88 169 PHE A O 1
ATOM 1322 N N . GLY A 1 170 ? -9.842 5.347 2.163 1.00 93.50 170 GLY A N 1
ATOM 1323 C CA . GLY A 1 170 ? -8.383 5.255 2.209 1.00 93.50 170 GLY A CA 1
ATOM 1324 C C . GLY A 1 170 ? -7.773 4.969 0.835 1.00 93.50 170 GLY A C 1
ATOM 1325 O O . GLY A 1 170 ? -6.855 5.670 0.427 1.00 93.50 170 GLY A O 1
ATOM 1326 N N . ALA A 1 171 ? -8.316 4.010 0.081 1.00 94.25 171 ALA A N 1
ATOM 1327 C CA . ALA A 1 171 ? -7.863 3.696 -1.273 1.00 94.25 171 ALA A CA 1
ATOM 1328 C C . ALA A 1 171 ? -7.994 4.901 -2.218 1.00 94.25 171 ALA A C 1
ATOM 1330 O O . ALA A 1 171 ? -7.064 5.197 -2.965 1.00 94.25 171 ALA A O 1
ATOM 1331 N N . LEU A 1 172 ? -9.101 5.648 -2.133 1.00 95.69 172 LEU A N 1
ATOM 1332 C CA . LEU A 1 172 ? -9.290 6.890 -2.885 1.00 95.69 172 LEU A CA 1
ATOM 1333 C C . LEU A 1 172 ? -8.239 7.948 -2.518 1.00 95.69 172 LEU A C 1
ATOM 1335 O O . LEU A 1 172 ? -7.635 8.534 -3.412 1.00 95.69 172 LEU A O 1
ATOM 1339 N N . VAL A 1 173 ? -7.958 8.148 -1.226 1.00 95.69 173 VAL A N 1
ATOM 1340 C CA . VAL A 1 173 ? -6.882 9.048 -0.770 1.00 95.69 173 VAL A CA 1
ATOM 1341 C C . VAL A 1 173 ? -5.525 8.598 -1.315 1.00 95.69 173 VAL A C 1
ATOM 1343 O O . VAL A 1 173 ? -4.769 9.427 -1.811 1.00 95.69 173 VAL A O 1
ATOM 1346 N N . GLY A 1 174 ? -5.223 7.298 -1.278 1.00 96.00 174 GLY A N 1
ATOM 1347 C CA . GLY A 1 174 ? -4.001 6.735 -1.858 1.00 96.00 174 GLY A CA 1
ATOM 1348 C C . GLY A 1 174 ? -3.877 7.007 -3.359 1.00 96.00 174 GLY A C 1
ATOM 1349 O O . GLY A 1 174 ? -2.823 7.441 -3.813 1.00 96.00 174 GLY A O 1
ATOM 1350 N N . GLY A 1 175 ? -4.966 6.834 -4.115 1.00 94.19 175 GLY A N 1
ATOM 1351 C CA . GLY A 1 175 ? -5.017 7.163 -5.542 1.00 94.19 175 GLY A CA 1
ATOM 1352 C C . GLY A 1 175 ? -4.822 8.656 -5.823 1.00 94.19 175 GLY A C 1
ATOM 1353 O O . GLY A 1 175 ? -4.094 9.017 -6.738 1.00 94.19 175 GLY A O 1
ATOM 1354 N N . ILE A 1 176 ? -5.398 9.539 -5.001 1.00 95.88 176 ILE A N 1
ATOM 1355 C CA . ILE A 1 176 ? -5.174 10.990 -5.115 1.00 95.88 176 ILE A CA 1
ATOM 1356 C C . ILE A 1 176 ? -3.712 11.343 -4.810 1.00 95.88 176 ILE A C 1
ATOM 1358 O O . ILE A 1 176 ? -3.114 12.166 -5.499 1.00 95.88 176 ILE A O 1
ATOM 1362 N N . LEU A 1 177 ? -3.120 10.720 -3.789 1.00 96.25 177 LEU A N 1
ATOM 1363 C CA . LEU A 1 177 ? -1.728 10.963 -3.411 1.00 96.25 177 LEU A CA 1
ATOM 1364 C C . LEU A 1 177 ? -0.737 10.524 -4.487 1.00 96.25 177 LEU A C 1
ATOM 1366 O O . LEU A 1 177 ? 0.353 11.087 -4.554 1.00 96.25 177 LEU A O 1
ATOM 1370 N N . GLU A 1 178 ? -1.095 9.572 -5.343 1.00 96.19 178 GLU A N 1
ATOM 1371 C CA . GLU A 1 178 ? -0.254 9.173 -6.468 1.00 96.19 178 GLU A CA 1
ATOM 1372 C C . GLU A 1 178 ? 0.030 10.345 -7.412 1.00 96.19 178 GLU A C 1
ATOM 1374 O O . GLU A 1 178 ? 1.183 10.508 -7.796 1.00 96.19 178 GLU A O 1
ATOM 1379 N N . TYR A 1 179 ? -0.931 11.244 -7.662 1.00 94.50 179 TYR A N 1
ATOM 1380 C CA . TYR A 1 179 ? -0.724 12.425 -8.516 1.00 94.50 179 TYR A CA 1
ATOM 1381 C C . TYR A 1 179 ? 0.415 13.338 -8.042 1.00 94.50 179 TYR A C 1
ATOM 1383 O O . TYR A 1 179 ? 0.992 14.078 -8.840 1.00 94.50 179 TYR A O 1
ATOM 1391 N N . SER A 1 180 ? 0.795 13.276 -6.761 1.00 95.12 180 SER A N 1
ATOM 1392 C CA . SER A 1 180 ? 1.969 13.998 -6.254 1.00 95.12 180 SER A CA 1
ATOM 1393 C C . SER A 1 180 ? 3.282 13.569 -6.932 1.00 95.12 180 SER A C 1
ATOM 1395 O O . SER A 1 180 ? 4.251 14.334 -6.954 1.00 95.12 180 SER A O 1
ATOM 1397 N N . SER A 1 181 ? 3.297 12.390 -7.564 1.00 95.62 181 SER A N 1
ATOM 1398 C CA . SER A 1 181 ? 4.387 11.894 -8.404 1.00 95.62 181 SER A CA 1
ATOM 1399 C C . SER A 1 181 ? 4.701 12.828 -9.574 1.00 95.62 181 SER A C 1
ATOM 1401 O O . SER A 1 181 ? 5.857 12.912 -9.983 1.00 95.62 181 SER A O 1
ATOM 1403 N N . MET A 1 182 ? 3.718 13.586 -10.068 1.00 94.88 182 MET A N 1
ATOM 1404 C CA . MET A 1 182 ? 3.915 14.571 -11.134 1.00 94.88 182 MET A CA 1
ATOM 1405 C C . MET A 1 182 ? 4.742 15.775 -10.665 1.00 94.88 182 MET A C 1
ATOM 1407 O O . MET A 1 182 ? 5.460 16.370 -11.462 1.00 94.88 182 MET A O 1
ATOM 1411 N N . ALA A 1 183 ? 4.667 16.120 -9.376 1.00 95.00 183 ALA A N 1
ATOM 1412 C CA . ALA A 1 183 ? 5.406 17.239 -8.796 1.00 95.00 183 ALA A CA 1
ATOM 1413 C C . ALA A 1 183 ? 6.804 16.832 -8.303 1.00 95.00 183 ALA A C 1
ATOM 1415 O O . ALA A 1 183 ? 7.777 17.540 -8.553 1.00 95.00 183 ALA A O 1
ATOM 1416 N N . TRP A 1 184 ? 6.916 15.696 -7.602 1.00 95.56 184 TRP A N 1
ATOM 1417 C CA . TRP A 1 184 ? 8.153 15.286 -6.911 1.00 95.56 184 TRP A CA 1
ATOM 1418 C C . TRP A 1 184 ? 8.774 13.980 -7.428 1.00 95.56 184 TRP A C 1
ATOM 1420 O O . TRP A 1 184 ? 9.782 13.510 -6.897 1.00 95.56 184 TRP A O 1
ATOM 1430 N N . GLY A 1 185 ? 8.196 13.377 -8.466 1.00 93.88 185 GLY A N 1
ATOM 1431 C CA . GLY A 1 185 ? 8.644 12.114 -9.049 1.00 93.88 185 GLY A CA 1
ATOM 1432 C C . GLY A 1 185 ? 8.149 10.870 -8.302 1.00 93.88 185 GLY A C 1
ATOM 1433 O O . GLY A 1 185 ? 7.841 10.897 -7.110 1.00 93.88 185 GLY A O 1
ATOM 1434 N N . ILE A 1 186 ? 8.143 9.729 -8.999 1.00 92.44 186 ILE A N 1
ATOM 1435 C CA . ILE A 1 186 ? 7.654 8.423 -8.501 1.00 92.44 186 ILE A CA 1
ATOM 1436 C C . ILE A 1 186 ? 8.381 7.958 -7.229 1.00 92.44 186 ILE A C 1
ATOM 1438 O O . ILE A 1 186 ? 7.790 7.318 -6.358 1.00 92.44 186 ILE A O 1
ATOM 1442 N N . ARG A 1 187 ? 9.663 8.312 -7.072 1.00 93.31 187 ARG A N 1
ATOM 1443 C CA . ARG A 1 187 ? 10.451 7.953 -5.882 1.00 93.31 187 ARG A CA 1
ATOM 1444 C C . ARG A 1 187 ? 9.908 8.588 -4.596 1.00 93.31 187 ARG A C 1
ATOM 1446 O O . ARG A 1 187 ? 10.038 7.982 -3.534 1.00 93.31 187 ARG A O 1
ATOM 1453 N N . SER A 1 188 ? 9.286 9.768 -4.684 1.00 94.44 188 SER A N 1
ATOM 1454 C CA . SER A 1 188 ? 8.726 10.478 -3.523 1.00 94.44 188 SER A CA 1
ATOM 1455 C C . SER A 1 188 ? 7.547 9.729 -2.891 1.00 94.44 188 SER A C 1
ATOM 1457 O O . SER A 1 188 ? 7.370 9.765 -1.672 1.00 94.44 188 SER A O 1
ATOM 1459 N N . LEU A 1 189 ? 6.811 8.947 -3.690 1.00 96.56 189 LEU A N 1
ATOM 1460 C CA . LEU A 1 189 ? 5.681 8.143 -3.229 1.00 96.56 189 LEU A CA 1
ATOM 1461 C C . LEU A 1 189 ? 6.085 7.110 -2.167 1.00 96.56 189 LEU A C 1
ATOM 1463 O O . LEU A 1 189 ? 5.275 6.779 -1.305 1.00 96.56 189 LEU A O 1
ATOM 1467 N N . THR A 1 190 ? 7.340 6.632 -2.164 1.00 96.62 190 THR A N 1
ATOM 1468 C CA . THR A 1 190 ? 7.822 5.747 -1.089 1.00 96.62 190 THR A CA 1
ATOM 1469 C C . THR A 1 190 ? 7.853 6.464 0.259 1.00 96.62 190 THR A C 1
ATOM 1471 O O . THR A 1 190 ? 7.506 5.865 1.274 1.00 96.62 190 THR A O 1
ATOM 1474 N N . LEU A 1 191 ? 8.250 7.739 0.289 1.00 97.25 191 LEU A N 1
ATOM 1475 C CA . LEU A 1 191 ? 8.301 8.520 1.527 1.00 97.25 191 LEU A CA 1
ATOM 1476 C C . LEU A 1 191 ? 6.891 8.789 2.058 1.00 97.25 191 LEU A C 1
ATOM 1478 O O . LEU A 1 191 ? 6.648 8.638 3.254 1.00 97.25 191 LEU A O 1
ATOM 1482 N N . LEU A 1 192 ? 5.951 9.102 1.162 1.00 97.50 192 LEU A N 1
ATOM 1483 C CA . LEU A 1 192 ? 4.535 9.231 1.510 1.00 97.50 192 LEU A CA 1
ATOM 1484 C C . LEU A 1 192 ? 3.973 7.913 2.057 1.00 97.50 192 LEU A C 1
ATOM 1486 O O . LEU A 1 192 ? 3.343 7.910 3.113 1.00 97.50 192 LEU A O 1
ATOM 1490 N N . ALA A 1 193 ? 4.256 6.787 1.397 1.00 97.94 193 ALA A N 1
ATOM 1491 C CA . ALA A 1 193 ? 3.843 5.468 1.866 1.00 97.94 193 ALA A CA 1
ATOM 1492 C C . ALA A 1 193 ? 4.429 5.136 3.248 1.00 97.94 193 ALA A C 1
ATOM 1494 O O . ALA A 1 193 ? 3.701 4.672 4.121 1.00 97.94 193 ALA A O 1
ATOM 1495 N N . LEU A 1 194 ? 5.718 5.413 3.482 1.00 98.12 194 LEU A N 1
ATOM 1496 C CA . LEU A 1 194 ? 6.356 5.232 4.791 1.00 98.12 194 LEU A CA 1
ATOM 1497 C C . LEU A 1 194 ? 5.690 6.091 5.871 1.00 98.12 194 LEU A C 1
ATOM 1499 O O . LEU A 1 194 ? 5.414 5.585 6.958 1.00 98.12 194 LEU A O 1
ATOM 1503 N N . GLY A 1 195 ? 5.379 7.354 5.567 1.00 97.62 195 GLY A N 1
ATOM 1504 C CA . GLY A 1 195 ? 4.650 8.240 6.474 1.00 97.62 195 GLY A CA 1
ATOM 1505 C C . GLY A 1 195 ? 3.265 7.694 6.828 1.00 97.62 195 GLY A C 1
ATOM 1506 O O . GLY A 1 195 ? 2.926 7.579 8.005 1.00 97.62 195 GLY A O 1
ATOM 1507 N N . LEU A 1 196 ? 2.488 7.275 5.828 1.00 97.06 196 LEU A N 1
ATOM 1508 C CA . LEU A 1 196 ? 1.153 6.704 6.027 1.00 97.06 196 LEU A CA 1
ATOM 1509 C C . LEU A 1 196 ? 1.182 5.366 6.784 1.00 97.06 196 LEU A C 1
ATOM 1511 O O . LEU A 1 196 ? 0.350 5.142 7.666 1.00 97.06 196 LEU A O 1
ATOM 1515 N N . TYR A 1 197 ? 2.153 4.490 6.509 1.00 96.75 197 TYR A N 1
ATOM 1516 C CA . TYR A 1 197 ? 2.336 3.261 7.285 1.00 96.75 197 TYR A CA 1
ATOM 1517 C C . TYR A 1 197 ? 2.798 3.545 8.716 1.00 96.75 197 TYR A C 1
ATOM 1519 O O . TYR A 1 197 ? 2.350 2.858 9.632 1.00 96.75 197 TYR A O 1
ATOM 1527 N N . GLY A 1 198 ? 3.621 4.574 8.934 1.00 95.69 198 GLY A N 1
ATOM 1528 C CA . GLY A 1 198 ? 3.975 5.059 10.269 1.00 95.69 198 GLY A CA 1
ATOM 1529 C C . GLY A 1 198 ? 2.749 5.551 11.042 1.00 95.69 198 GLY A C 1
ATOM 1530 O O . GLY A 1 198 ? 2.525 5.130 12.176 1.00 95.69 198 GLY A O 1
ATOM 1531 N N . LEU A 1 199 ? 1.893 6.355 10.403 1.00 94.19 199 LEU A N 1
ATOM 1532 C CA . LEU A 1 199 ? 0.609 6.785 10.971 1.00 94.19 199 LEU A CA 1
ATOM 1533 C C . LEU A 1 199 ? -0.303 5.594 11.280 1.00 94.19 199 LEU A C 1
ATOM 1535 O O . LEU A 1 199 ? -0.919 5.547 12.343 1.00 94.19 199 LEU A O 1
ATOM 1539 N N . SER A 1 200 ? -0.362 4.605 10.386 1.00 93.12 200 SER A N 1
ATOM 1540 C CA . SER A 1 200 ? -1.111 3.369 10.613 1.00 93.12 200 SER A CA 1
ATOM 1541 C C . SER A 1 200 ? -0.578 2.586 11.816 1.00 93.12 200 SER A C 1
ATOM 1543 O O . SER A 1 200 ? -1.365 2.107 12.633 1.00 93.12 200 SER A O 1
ATOM 1545 N N . TRP A 1 201 ? 0.744 2.466 11.949 1.00 92.19 201 TRP A N 1
ATOM 1546 C CA . TRP A 1 201 ? 1.369 1.785 13.078 1.00 92.19 201 TRP A CA 1
ATOM 1547 C C . TRP A 1 201 ? 1.022 2.472 14.400 1.00 92.19 201 TRP A C 1
ATOM 1549 O O . TRP A 1 201 ? 0.563 1.800 15.323 1.00 92.19 201 TRP A O 1
ATOM 1559 N N . LEU A 1 202 ? 1.130 3.804 14.460 1.00 90.62 202 LEU A N 1
ATOM 1560 C CA . LEU A 1 202 ? 0.729 4.599 15.623 1.00 90.62 202 LEU A CA 1
ATOM 1561 C C . LEU A 1 202 ? -0.761 4.414 15.942 1.00 90.62 202 LEU A C 1
ATOM 1563 O O . LEU A 1 202 ? -1.110 4.059 17.065 1.00 90.62 202 LEU A O 1
ATOM 1567 N N . ALA A 1 203 ? -1.644 4.558 14.949 1.00 85.75 203 ALA A N 1
ATOM 1568 C CA . ALA A 1 203 ? -3.090 4.397 15.122 1.00 85.75 203 ALA A CA 1
ATOM 1569 C C . ALA A 1 203 ? -3.479 3.006 15.657 1.00 85.75 203 ALA A C 1
ATOM 1571 O O . ALA A 1 203 ? -4.455 2.866 16.401 1.00 85.75 203 ALA A O 1
ATOM 1572 N N . GLN A 1 204 ? -2.713 1.972 15.297 1.00 79.12 204 GLN A N 1
ATOM 1573 C CA . GLN A 1 204 ? -2.909 0.609 15.785 1.00 79.12 204 GLN A CA 1
ATOM 1574 C C . GLN A 1 204 ? -2.205 0.312 17.117 1.00 79.12 204 GLN A C 1
ATOM 1576 O O . GLN A 1 204 ? -2.627 -0.623 17.802 1.00 79.12 204 GLN A O 1
ATOM 1581 N N . ALA A 1 205 ? -1.173 1.077 17.486 1.00 76.62 205 ALA A N 1
ATOM 1582 C CA . ALA A 1 205 ? -0.466 0.966 18.761 1.00 76.62 205 ALA A CA 1
ATOM 1583 C C . ALA A 1 205 ? -1.304 1.496 19.936 1.00 76.62 205 ALA A C 1
ATOM 1585 O O . ALA A 1 205 ? -1.263 0.915 21.015 1.00 76.62 205 ALA A O 1
ATOM 1586 N N . PHE A 1 206 ? -2.154 2.507 19.716 1.00 64.62 206 PHE A N 1
ATOM 1587 C CA . PHE A 1 206 ? -3.112 3.024 20.713 1.00 64.62 206 PHE A CA 1
ATOM 1588 C C . PHE A 1 206 ? -4.335 2.108 20.937 1.00 64.62 206 PHE A C 1
ATOM 1590 O O . PHE A 1 206 ? -5.459 2.565 21.153 1.00 64.62 206 PHE A O 1
ATOM 1597 N N . ARG A 1 207 ? -4.138 0.790 20.859 1.00 53.84 207 ARG A N 1
ATOM 1598 C CA . ARG A 1 207 ? -5.092 -0.217 21.338 1.00 53.84 207 ARG A CA 1
ATOM 1599 C C . ARG A 1 207 ? -4.890 -0.393 22.848 1.00 53.84 207 ARG A C 1
ATOM 1601 O O . ARG A 1 207 ? -4.239 -1.345 23.266 1.00 53.84 207 ARG A O 1
ATOM 1608 N N . GLY A 1 208 ? -5.407 0.565 23.618 1.00 40.78 208 GLY A N 1
ATOM 1609 C CA . GLY A 1 208 ? -5.881 0.320 24.984 1.00 40.78 208 GLY A CA 1
ATOM 1610 C C . GLY A 1 208 ? -7.241 -0.360 24.935 1.00 40.78 208 GLY A C 1
ATOM 1611 O O . GLY A 1 208 ? -8.032 0.016 24.037 1.00 40.78 208 GLY A O 1
#